Protein AF-A0A388KQQ8-F1 (afdb_monomer)

Foldseek 3Di:
DDDDDDDPVVVVVVVVVVVVVVVVVVVVVVVVVVVVVVVVVVVVVVVVVVVVVVVVVVVVVVVVVVVVVPDDPPVVVPPPPDDDDDDVVVVVVVVVVVVVVVVVVLLVVLVVVDDVVVVVVQVVVLVPDPDPVVSVVSVVVVSVVSSVVSVVVVVVVVVVVVVVVVVVVVVVVVVVVVVVVVVVVVVVVVVVVVVVVVVVVVVVVVVVVVVVVVVVVVCVVVVVVVVVVVVVVVVVVVVVVVVCVVVDDPDDDDDDDDDDDDDDDDDPDDDDPPDPPPPPVVVVVPPPPDD

Mean predicted aligned error: 22.21 Å

Structure (mmCIF, N/CA/C/O backbone):
data_AF-A0A388KQQ8-F1
#
_entry.id   AF-A0A388KQQ8-F1
#
loop_
_atom_site.group_PDB
_atom_site.id
_atom_site.type_symbol
_atom_site.label_atom_id
_atom_site.label_alt_id
_atom_site.label_comp_id
_atom_site.label_asym_id
_atom_site.label_entity_id
_atom_site.label_seq_id
_atom_site.pdbx_PDB_ins_code
_atom_site.Cartn_x
_atom_site.Cartn_y
_atom_site.Cartn_z
_atom_site.occupancy
_atom_site.B_iso_or_equiv
_atom_site.auth_seq_id
_atom_site.auth_comp_id
_atom_site.auth_asym_id
_atom_site.auth_atom_id
_atom_site.pdbx_PDB_model_num
ATOM 1 N N . MET A 1 1 ? 5.553 12.636 63.640 1.00 40.12 1 MET A N 1
ATOM 2 C CA . MET A 1 1 ? 6.244 12.720 62.339 1.00 40.12 1 MET A CA 1
ATOM 3 C C . MET A 1 1 ? 5.349 13.501 61.402 1.00 40.12 1 MET A C 1
ATOM 5 O O . MET A 1 1 ? 4.246 13.056 61.125 1.00 40.12 1 MET A O 1
ATOM 9 N N . THR A 1 2 ? 5.763 14.713 61.052 1.00 41.34 2 THR A N 1
ATOM 10 C CA . THR A 1 2 ? 4.954 15.694 60.324 1.00 41.34 2 THR A CA 1
ATOM 11 C C . THR A 1 2 ? 5.147 15.467 58.830 1.00 41.34 2 THR A C 1
ATOM 13 O O . THR A 1 2 ? 6.200 15.776 58.283 1.00 41.34 2 THR A O 1
ATOM 16 N N . THR A 1 3 ? 4.159 14.871 58.173 1.00 51.53 3 THR A N 1
ATOM 17 C CA . THR A 1 3 ? 4.114 14.756 56.713 1.00 51.53 3 THR A CA 1
ATOM 18 C C . THR A 1 3 ? 3.542 16.049 56.147 1.00 51.53 3 THR A C 1
ATOM 20 O O . THR A 1 3 ? 2.350 16.317 56.293 1.00 51.53 3 THR A O 1
ATOM 23 N N . HIS A 1 4 ? 4.403 16.873 55.548 1.00 58.06 4 HIS A N 1
ATOM 24 C CA . HIS A 1 4 ? 3.977 18.054 54.800 1.00 58.06 4 HIS A CA 1
ATOM 25 C C . HIS A 1 4 ? 3.206 17.630 53.537 1.00 58.06 4 HIS A C 1
ATOM 27 O O . HIS A 1 4 ? 3.686 16.755 52.813 1.00 58.06 4 HIS A O 1
ATOM 33 N N . PRO A 1 5 ? 2.027 18.215 53.260 1.00 56.19 5 PRO A N 1
ATOM 34 C CA . PRO A 1 5 ? 1.287 17.942 52.038 1.00 56.19 5 PRO A CA 1
ATOM 35 C C . PRO A 1 5 ? 1.976 18.632 50.853 1.00 56.19 5 PRO A C 1
ATOM 37 O O . PRO A 1 5 ? 2.225 19.836 50.882 1.00 56.19 5 PRO A O 1
ATOM 40 N N . TYR A 1 6 ? 2.292 17.843 49.830 1.00 54.53 6 TYR A N 1
ATOM 41 C CA . TYR A 1 6 ? 2.823 18.291 48.541 1.00 54.53 6 TYR A CA 1
ATOM 42 C C . TYR A 1 6 ? 1.837 19.271 47.879 1.00 54.53 6 TYR A C 1
ATOM 44 O O . TYR A 1 6 ? 0.633 19.002 47.845 1.00 54.53 6 TYR A O 1
ATOM 52 N N . THR A 1 7 ? 2.314 20.434 47.424 1.00 69.62 7 THR A N 1
ATOM 53 C CA . THR A 1 7 ? 1.457 21.545 46.969 1.00 69.62 7 THR A CA 1
ATOM 54 C C . THR A 1 7 ? 1.255 21.550 45.448 1.00 69.62 7 THR A C 1
ATOM 56 O O . THR A 1 7 ? 2.132 21.167 44.677 1.00 69.62 7 THR A O 1
ATOM 59 N N . LEU A 1 8 ? 0.097 22.050 44.998 1.00 65.69 8 LEU A N 1
ATOM 60 C CA . LEU A 1 8 ? -0.298 22.157 43.578 1.00 65.69 8 LEU A CA 1
ATOM 61 C C . LEU A 1 8 ? 0.729 22.890 42.686 1.00 65.69 8 LEU A C 1
ATOM 63 O O . LEU A 1 8 ? 0.819 22.614 41.490 1.00 65.69 8 LEU A O 1
ATOM 67 N N . GLU A 1 9 ? 1.524 23.807 43.246 1.00 67.44 9 GLU A N 1
ATOM 68 C CA . GLU A 1 9 ? 2.597 24.492 42.510 1.00 67.44 9 GLU A CA 1
ATOM 69 C C . GLU A 1 9 ? 3.782 23.579 42.170 1.00 67.44 9 GLU A C 1
ATOM 71 O O . GLU A 1 9 ? 4.402 23.746 41.116 1.00 67.44 9 GLU A O 1
ATOM 76 N N . GLU A 1 10 ? 4.116 22.620 43.034 1.00 72.75 10 GLU A N 1
ATOM 77 C CA . GLU A 1 10 ? 5.192 21.658 42.776 1.00 72.75 10 GLU A CA 1
ATOM 78 C C . GLU A 1 10 ? 4.775 20.667 41.681 1.00 72.75 10 GLU A C 1
ATOM 80 O O . GLU A 1 10 ? 5.567 20.346 40.791 1.00 72.75 10 GLU A O 1
ATOM 85 N N . GLU A 1 11 ? 3.495 20.292 41.667 1.00 70.50 11 GLU A N 1
ATOM 86 C CA . GLU A 1 11 ? 2.889 19.430 40.653 1.00 70.50 11 GLU A CA 1
ATOM 87 C C . GLU A 1 11 ? 2.821 20.119 39.273 1.00 70.50 11 GLU A C 1
ATOM 89 O O . GLU A 1 11 ? 3.178 19.525 38.250 1.00 70.50 11 GLU A O 1
ATOM 94 N N . ALA A 1 12 ? 2.471 21.412 39.233 1.00 72.19 12 ALA A N 1
ATOM 95 C CA . ALA A 1 12 ? 2.477 22.213 38.005 1.00 72.19 12 ALA A CA 1
ATOM 96 C C . ALA A 1 12 ? 3.894 22.407 37.428 1.00 72.19 12 ALA A C 1
ATOM 98 O O . ALA A 1 12 ? 4.090 22.317 36.211 1.00 72.19 12 ALA A O 1
ATOM 99 N N . LYS A 1 13 ? 4.904 22.612 38.285 1.00 76.62 13 LYS A N 1
ATOM 100 C CA . LYS A 1 13 ? 6.317 22.703 37.870 1.00 76.62 13 LYS A CA 1
ATOM 101 C C . LYS A 1 13 ? 6.836 21.363 37.344 1.00 76.62 13 LYS A C 1
ATOM 103 O O . LYS A 1 13 ? 7.500 21.332 36.308 1.00 76.62 13 LYS A O 1
ATOM 108 N N . ALA A 1 14 ? 6.483 20.250 37.987 1.00 74.62 14 ALA A N 1
ATOM 109 C CA . ALA A 1 14 ? 6.830 18.915 37.505 1.00 74.62 14 ALA A CA 1
ATOM 110 C C . ALA A 1 14 ? 6.181 18.608 36.141 1.00 74.62 14 ALA A C 1
ATOM 112 O O . ALA A 1 14 ? 6.846 18.084 35.243 1.00 74.62 14 ALA A O 1
ATOM 113 N N . ALA A 1 15 ? 4.915 18.993 35.944 1.00 74.88 15 ALA A N 1
ATOM 114 C CA . ALA A 1 15 ? 4.212 18.829 34.673 1.00 74.88 15 ALA A CA 1
ATOM 115 C C . ALA A 1 15 ? 4.827 19.676 33.541 1.00 74.88 15 ALA A C 1
ATOM 117 O O . ALA A 1 15 ? 4.961 19.186 32.415 1.00 74.88 15 ALA A O 1
ATOM 118 N N . ALA A 1 16 ? 5.253 20.909 33.834 1.00 78.12 16 ALA A N 1
ATOM 119 C CA . ALA A 1 16 ? 5.937 21.778 32.876 1.00 78.12 16 ALA A CA 1
ATOM 120 C C . ALA A 1 16 ? 7.284 21.183 32.420 1.00 78.12 16 ALA A C 1
ATOM 122 O O . ALA A 1 16 ? 7.515 21.050 31.217 1.00 78.12 16 ALA A O 1
ATOM 123 N N . ILE A 1 17 ? 8.113 20.711 33.360 1.00 77.81 17 ILE A N 1
ATOM 124 C CA . ILE A 1 17 ? 9.406 20.063 33.064 1.00 77.81 17 ILE A CA 1
ATOM 125 C C . ILE A 1 17 ? 9.203 18.773 32.254 1.00 77.81 17 ILE A C 1
ATOM 127 O O . ILE A 1 17 ? 9.959 18.468 31.326 1.00 77.81 17 ILE A O 1
ATOM 131 N N . LEU A 1 18 ? 8.157 18.000 32.562 1.00 76.94 18 LEU A N 1
ATOM 132 C CA . LEU A 1 18 ? 7.848 16.772 31.830 1.00 76.94 18 LEU A CA 1
ATOM 133 C C . LEU A 1 18 ? 7.408 17.059 30.385 1.00 76.94 18 LEU A C 1
ATOM 135 O O . LEU A 1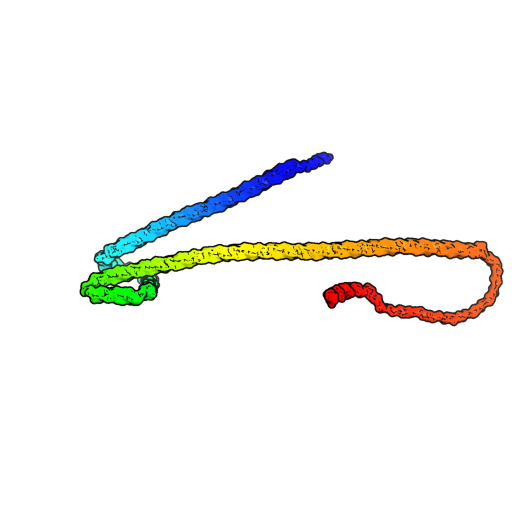 18 ? 7.747 16.298 29.473 1.00 76.94 18 LEU A O 1
ATOM 139 N N . LYS A 1 19 ? 6.668 18.153 30.169 1.00 77.31 19 LYS A N 1
ATOM 140 C CA . LYS A 1 19 ? 6.220 18.592 28.843 1.00 77.31 19 LYS A CA 1
ATOM 141 C C . LYS A 1 19 ? 7.389 19.117 28.005 1.00 77.31 19 LYS A C 1
ATOM 143 O O . LYS A 1 19 ? 7.558 18.661 26.875 1.00 77.31 19 LYS A O 1
ATOM 148 N N . GLU A 1 20 ? 8.254 19.942 28.590 1.00 75.94 20 GLU A N 1
ATOM 149 C CA . GLU A 1 20 ? 9.483 20.435 27.955 1.00 75.94 20 GLU A CA 1
ATOM 150 C C . GLU A 1 20 ? 10.416 19.277 27.555 1.00 75.94 20 GLU A C 1
ATOM 152 O O . GLU A 1 20 ? 10.870 19.187 26.412 1.00 75.94 20 GLU A O 1
ATOM 157 N N . ARG A 1 21 ? 10.606 18.289 28.442 1.00 75.94 21 ARG A N 1
ATOM 158 C CA . ARG A 1 21 ? 11.408 17.089 28.149 1.00 75.94 21 ARG A CA 1
ATOM 159 C C . ARG A 1 21 ? 10.805 16.226 27.035 1.00 75.94 21 ARG A C 1
ATOM 161 O O . ARG A 1 21 ? 11.544 15.585 26.285 1.00 75.94 21 ARG A O 1
ATOM 168 N N . ARG A 1 22 ? 9.474 16.172 26.915 1.00 74.69 22 ARG A N 1
ATOM 169 C CA . ARG A 1 22 ? 8.788 15.462 25.819 1.00 74.69 22 ARG A CA 1
ATOM 170 C C . ARG A 1 22 ? 8.948 16.190 24.486 1.00 74.69 22 ARG A C 1
ATOM 172 O O . ARG A 1 22 ? 9.170 15.528 23.474 1.00 74.69 22 ARG A O 1
ATOM 179 N N . GLU A 1 23 ? 8.874 17.516 24.473 1.00 75.44 23 GLU A N 1
ATOM 180 C CA . GLU A 1 23 ? 9.080 18.323 23.265 1.00 75.44 23 GLU A CA 1
ATOM 181 C C . GLU A 1 23 ? 10.539 18.285 22.788 1.00 75.44 23 GLU A C 1
ATOM 183 O O . GLU A 1 23 ? 10.786 18.073 21.599 1.00 75.44 23 GLU A O 1
ATOM 188 N N . ALA A 1 24 ? 11.504 18.355 23.710 1.00 80.56 24 ALA A N 1
ATOM 189 C CA . ALA A 1 24 ? 12.925 18.196 23.401 1.00 80.56 24 ALA A CA 1
ATOM 190 C C . ALA A 1 24 ? 13.237 16.820 22.783 1.00 80.56 24 ALA A C 1
ATOM 192 O O . ALA A 1 24 ? 13.940 16.731 21.777 1.00 80.56 24 ALA A O 1
ATOM 193 N N . LYS A 1 25 ? 12.649 15.736 23.316 1.00 79.56 25 LYS A N 1
ATOM 194 C CA . LYS A 1 25 ? 12.813 14.384 22.750 1.00 79.56 25 LYS A CA 1
ATOM 195 C C . LYS A 1 25 ? 12.236 14.247 21.340 1.00 79.56 25 LYS A C 1
ATOM 197 O O . LYS A 1 25 ? 12.829 13.556 20.518 1.00 79.56 25 LYS A O 1
ATOM 202 N N . LYS A 1 26 ? 11.105 14.897 21.043 1.00 79.25 26 LYS A N 1
ATOM 203 C CA . LYS A 1 26 ? 10.510 14.877 19.695 1.00 79.25 26 LYS A CA 1
ATOM 204 C C . LYS A 1 26 ? 11.378 15.620 18.678 1.00 79.25 26 LYS A C 1
ATOM 206 O O . LYS A 1 26 ? 11.579 15.108 17.581 1.00 79.25 26 LYS A O 1
ATOM 211 N N . LYS A 1 27 ? 11.928 16.781 19.049 1.00 81.69 27 LYS A N 1
ATOM 212 C CA . LYS A 1 27 ? 12.856 17.536 18.189 1.00 81.69 27 LYS A CA 1
ATOM 213 C C . LYS A 1 27 ? 14.141 16.754 17.915 1.00 81.69 27 LYS A C 1
ATOM 215 O O . LYS A 1 27 ? 14.512 16.616 16.758 1.00 81.69 27 LYS A O 1
ATOM 220 N N . ALA A 1 28 ? 14.737 16.152 18.945 1.00 81.12 28 ALA A N 1
ATOM 221 C CA . ALA A 1 28 ? 15.925 15.314 18.785 1.00 81.12 28 ALA A CA 1
ATOM 222 C C . ALA A 1 28 ? 15.672 14.091 17.881 1.00 81.12 28 ALA A C 1
ATOM 224 O O . ALA A 1 28 ? 16.539 13.712 17.101 1.00 81.12 28 ALA A O 1
ATOM 225 N N . LEU A 1 29 ? 14.478 13.487 17.945 1.00 78.25 29 LEU A N 1
ATOM 226 C CA . LEU A 1 29 ? 14.107 12.376 17.064 1.00 78.25 29 LEU A CA 1
ATOM 227 C C . LEU A 1 29 ? 13.993 12.822 15.596 1.00 78.25 29 LEU A C 1
ATOM 229 O O . LEU A 1 29 ? 14.510 12.143 14.714 1.00 78.25 29 LEU A O 1
ATOM 233 N N . LEU A 1 30 ? 13.347 13.964 15.342 1.00 76.50 30 LEU A N 1
ATOM 234 C CA . LEU A 1 30 ? 13.205 14.535 13.998 1.00 76.50 30 LEU A CA 1
ATOM 235 C C . LEU A 1 30 ? 14.559 14.937 13.406 1.00 76.50 30 LEU A C 1
ATOM 237 O O . LEU A 1 30 ? 14.840 14.639 12.249 1.00 76.50 30 LEU A O 1
ATOM 241 N N . GLU A 1 31 ? 15.427 15.551 14.206 1.00 78.06 31 GLU A N 1
ATOM 242 C CA . GLU A 1 31 ? 16.781 15.929 13.797 1.00 78.06 31 GLU A CA 1
ATOM 243 C C . GLU A 1 31 ? 17.661 14.694 13.528 1.00 78.06 31 GLU A C 1
ATOM 245 O O . GLU A 1 31 ? 18.379 14.634 12.527 1.00 78.06 31 GLU A O 1
ATOM 250 N N . ALA A 1 32 ? 17.533 13.642 14.344 1.00 80.31 32 ALA A N 1
ATOM 251 C CA . ALA A 1 32 ? 18.186 12.355 14.107 1.00 80.31 32 ALA A CA 1
ATOM 252 C C . ALA A 1 32 ? 17.666 11.639 12.844 1.00 80.31 32 ALA A C 1
ATOM 254 O O . ALA A 1 32 ? 18.415 10.917 12.187 1.00 80.31 32 ALA A O 1
ATOM 255 N N . GLN A 1 33 ? 16.392 11.813 12.482 1.00 73.12 33 GLN A N 1
ATOM 256 C CA . GLN A 1 33 ? 15.841 11.243 11.251 1.00 73.12 33 GLN A CA 1
ATOM 257 C C . GLN A 1 33 ? 16.276 12.048 10.015 1.00 73.12 33 GLN A C 1
ATOM 259 O O . GLN A 1 33 ? 16.669 11.463 9.008 1.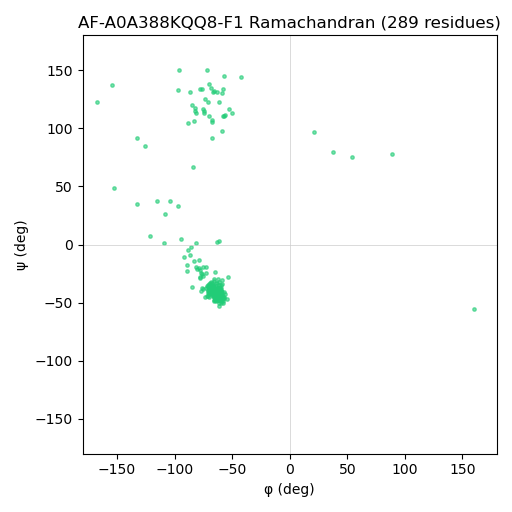00 73.12 33 GLN A O 1
ATOM 264 N N . ALA A 1 34 ? 16.300 13.380 10.117 1.00 80.81 34 ALA A N 1
ATOM 265 C CA . ALA A 1 34 ? 16.753 14.275 9.054 1.00 80.81 34 ALA A CA 1
ATOM 266 C C . ALA A 1 34 ? 18.247 14.102 8.736 1.00 80.81 34 ALA A C 1
ATOM 268 O O . ALA A 1 34 ? 18.642 14.110 7.572 1.00 80.81 34 ALA A O 1
ATOM 269 N N . THR A 1 35 ? 19.085 13.894 9.753 1.00 84.62 35 THR A N 1
ATOM 270 C CA . THR A 1 35 ? 20.516 13.602 9.559 1.00 84.62 35 THR A CA 1
ATOM 271 C C . THR A 1 35 ? 20.746 12.249 8.885 1.00 84.62 35 THR A C 1
ATOM 273 O O . THR A 1 35 ? 21.620 12.141 8.027 1.00 84.62 35 THR A O 1
ATOM 276 N N . LYS A 1 36 ? 19.936 11.228 9.198 1.00 84.12 36 LYS A N 1
ATOM 277 C CA . LYS A 1 36 ? 19.986 9.928 8.506 1.00 84.12 36 LYS A CA 1
ATOM 278 C C . LYS A 1 36 ? 19.581 10.036 7.037 1.00 84.12 36 LYS A C 1
ATOM 280 O O . LYS A 1 36 ? 20.274 9.478 6.195 1.00 84.12 36 LYS A O 1
ATOM 285 N N . LEU A 1 37 ? 18.515 10.778 6.729 1.00 76.00 37 LEU A N 1
ATOM 286 C CA . LEU A 1 37 ? 18.077 10.999 5.346 1.00 76.00 37 LEU A CA 1
ATOM 287 C C . LEU A 1 37 ? 19.137 11.744 4.526 1.00 76.00 37 LEU A C 1
ATOM 289 O O . LEU A 1 37 ? 19.486 11.287 3.444 1.00 76.00 37 LEU A O 1
ATOM 293 N N . LYS A 1 38 ? 19.734 12.806 5.081 1.00 85.94 38 LYS A N 1
ATOM 294 C CA . LYS A 1 38 ? 20.841 13.528 4.430 1.00 85.94 38 LYS A CA 1
ATOM 295 C C . LYS A 1 38 ? 22.056 12.637 4.166 1.00 85.94 38 LYS A C 1
ATOM 297 O O . LYS A 1 38 ? 22.687 12.764 3.125 1.00 85.94 38 LYS A O 1
ATOM 302 N N . LYS A 1 39 ? 22.372 11.718 5.085 1.00 89.00 39 LYS A N 1
ATOM 303 C CA . LYS A 1 39 ? 23.483 10.772 4.912 1.00 89.00 39 LYS A CA 1
ATOM 304 C C . LYS A 1 39 ? 23.227 9.772 3.777 1.00 89.00 39 LYS A C 1
ATOM 306 O O . LYS A 1 39 ? 24.156 9.453 3.047 1.00 89.00 39 LYS A O 1
ATOM 311 N N . ILE A 1 40 ? 21.988 9.303 3.628 1.00 80.38 40 ILE A N 1
ATOM 312 C CA . ILE A 1 40 ? 21.588 8.391 2.542 1.00 80.38 40 ILE A CA 1
ATOM 313 C C . ILE A 1 40 ? 21.587 9.127 1.196 1.00 80.38 40 ILE A C 1
ATOM 315 O O . ILE A 1 40 ? 22.078 8.602 0.204 1.00 80.38 40 ILE A O 1
ATOM 319 N N . GLU A 1 41 ? 21.084 10.360 1.158 1.00 77.50 41 GLU A N 1
ATOM 320 C CA . GLU A 1 41 ? 21.075 11.185 -0.055 1.00 77.50 41 GLU A CA 1
ATOM 321 C C . GLU A 1 41 ? 22.497 11.511 -0.545 1.00 77.50 41 GLU A C 1
ATOM 323 O O . GLU A 1 41 ? 22.789 11.388 -1.734 1.00 77.50 41 GLU A O 1
ATOM 328 N N . GLU A 1 42 ? 23.406 11.850 0.374 1.00 86.88 42 GLU A N 1
ATOM 329 C CA . GLU A 1 42 ? 24.818 12.089 0.062 1.00 86.88 42 GLU A CA 1
ATOM 330 C C . GLU A 1 42 ? 25.533 10.816 -0.420 1.00 86.88 42 GLU A C 1
ATOM 332 O O . GLU A 1 42 ? 26.351 10.876 -1.340 1.00 86.88 42 GLU A O 1
ATOM 337 N N . GLU A 1 43 ? 25.225 9.654 0.161 1.00 81.50 43 GLU A N 1
ATOM 338 C CA . GLU A 1 43 ? 25.767 8.380 -0.315 1.00 81.50 43 GLU A CA 1
ATOM 339 C C . GLU A 1 43 ? 25.269 8.047 -1.726 1.00 81.50 43 GLU A C 1
ATOM 341 O O . GLU A 1 43 ? 26.084 7.754 -2.600 1.00 81.50 43 GLU A O 1
ATOM 346 N N . MET A 1 44 ? 23.965 8.184 -1.989 1.00 72.62 44 MET A N 1
ATOM 347 C CA . MET A 1 44 ? 23.403 7.946 -3.321 1.00 72.62 44 MET A CA 1
ATOM 348 C C . MET A 1 44 ? 23.980 8.896 -4.376 1.00 72.62 44 MET A C 1
ATOM 350 O O . MET A 1 44 ? 24.174 8.499 -5.524 1.00 72.62 44 MET A O 1
ATOM 354 N N . ALA A 1 45 ? 24.273 10.148 -4.013 1.00 85.00 45 ALA A N 1
ATOM 355 C CA . ALA A 1 45 ? 24.932 11.088 -4.915 1.00 85.00 45 ALA A CA 1
ATOM 356 C C . ALA A 1 45 ? 26.355 10.627 -5.273 1.00 85.00 45 ALA A C 1
ATOM 358 O O . ALA A 1 45 ? 26.728 10.642 -6.448 1.00 85.00 45 ALA A O 1
ATOM 359 N N . ARG A 1 46 ? 27.126 10.152 -4.285 1.00 81.81 46 ARG A N 1
ATOM 360 C CA . ARG A 1 46 ? 28.477 9.611 -4.510 1.00 81.81 46 ARG A CA 1
ATOM 361 C C . ARG A 1 46 ? 28.459 8.312 -5.312 1.00 81.81 46 ARG A C 1
ATOM 363 O O . ARG A 1 46 ? 29.325 8.117 -6.159 1.00 81.81 46 ARG A O 1
ATOM 370 N N . GLU A 1 47 ? 27.494 7.428 -5.075 1.00 72.38 47 GLU A N 1
ATOM 371 C CA . GLU A 1 47 ? 27.348 6.181 -5.832 1.00 72.38 47 GLU A CA 1
ATOM 372 C C . GLU A 1 47 ? 26.976 6.455 -7.294 1.00 72.38 47 GLU A C 1
ATOM 374 O O . GLU A 1 47 ? 27.609 5.911 -8.197 1.00 72.38 47 GLU A O 1
ATOM 379 N N . LYS A 1 48 ? 26.034 7.374 -7.547 1.00 67.56 48 LYS A N 1
ATOM 380 C CA . LYS A 1 48 ? 25.694 7.809 -8.910 1.00 67.56 48 LYS A CA 1
ATOM 381 C C . LYS A 1 48 ? 26.879 8.443 -9.634 1.00 67.56 48 LYS A C 1
ATOM 383 O O . LYS A 1 48 ? 27.051 8.210 -10.826 1.00 67.56 48 LYS A O 1
ATOM 388 N N . GLU A 1 49 ? 27.706 9.223 -8.938 1.00 80.00 49 GLU A N 1
ATOM 389 C CA . GLU A 1 49 ? 28.927 9.788 -9.522 1.00 80.00 49 GLU A CA 1
ATOM 390 C C . GLU A 1 49 ? 29.958 8.699 -9.857 1.00 80.00 49 GLU A C 1
ATOM 392 O O . GLU A 1 49 ? 30.582 8.748 -10.916 1.00 80.00 49 GLU A O 1
ATOM 397 N N . ARG A 1 50 ? 30.114 7.687 -8.992 1.00 78.94 50 ARG A N 1
ATOM 398 C CA . ARG A 1 50 ? 30.989 6.535 -9.255 1.00 78.94 50 ARG A CA 1
ATOM 399 C C . ARG A 1 50 ? 30.501 5.697 -10.431 1.00 78.94 50 ARG A C 1
ATOM 401 O O . ARG A 1 50 ? 31.314 5.381 -11.289 1.00 78.94 50 ARG A O 1
ATOM 408 N N . LEU A 1 51 ? 29.205 5.398 -10.499 1.00 66.06 51 LEU A N 1
AT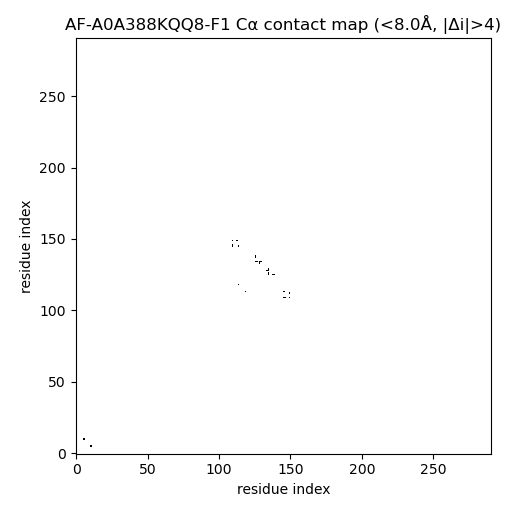OM 409 C CA . LEU A 1 51 ? 28.599 4.674 -11.618 1.00 66.06 51 LEU A CA 1
ATOM 410 C C . LEU A 1 51 ? 28.772 5.432 -12.930 1.00 66.06 51 LEU A C 1
ATOM 412 O O . LEU A 1 51 ? 29.138 4.833 -13.930 1.00 66.06 51 LEU A O 1
ATOM 416 N N . LYS A 1 52 ? 28.594 6.757 -12.917 1.00 69.88 52 LYS A N 1
ATOM 417 C CA . LYS A 1 52 ? 28.802 7.582 -14.109 1.00 69.88 52 LYS A CA 1
ATOM 418 C C . LYS A 1 52 ? 30.266 7.589 -14.562 1.00 69.88 52 LYS A C 1
ATOM 420 O O . LYS A 1 52 ? 30.523 7.528 -15.756 1.00 69.88 52 LYS A O 1
ATOM 425 N N . LYS A 1 53 ? 31.221 7.625 -13.624 1.00 76.44 53 LYS A N 1
ATOM 426 C CA . LYS A 1 53 ? 32.659 7.508 -13.927 1.00 76.44 53 LYS A CA 1
ATOM 427 C C . LYS A 1 53 ? 33.039 6.118 -14.435 1.00 76.44 53 LYS A C 1
ATOM 429 O O . LYS A 1 53 ? 33.899 6.015 -15.296 1.00 76.44 53 LYS A O 1
ATOM 434 N N . GLU A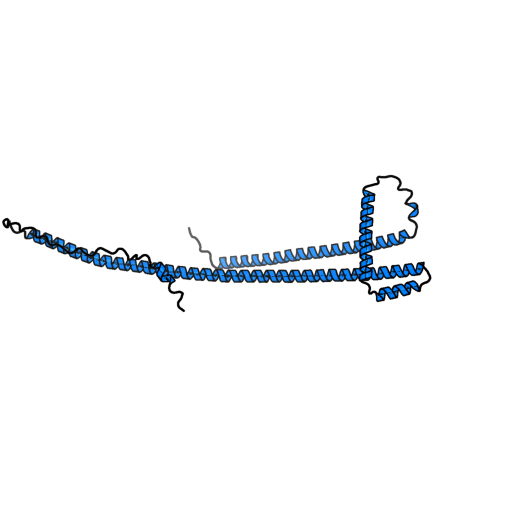 1 54 ? 32.419 5.065 -13.910 1.00 71.44 54 GLU A N 1
ATOM 435 C CA . GLU A 1 54 ? 32.629 3.693 -14.378 1.00 71.44 54 GLU A CA 1
ATOM 436 C C . GLU A 1 54 ? 32.008 3.465 -15.763 1.00 71.44 54 GLU A C 1
ATOM 438 O O . GLU A 1 54 ? 32.622 2.816 -16.598 1.00 71.44 54 GLU A O 1
ATOM 443 N N . GLU A 1 55 ? 30.832 4.031 -16.038 1.00 65.38 55 GLU A N 1
ATOM 444 C CA . GLU A 1 55 ? 30.190 3.996 -17.358 1.00 65.38 55 GLU A CA 1
ATOM 445 C C . GLU A 1 55 ? 30.999 4.798 -18.391 1.00 65.38 55 GLU A C 1
ATOM 447 O O . GLU A 1 55 ? 31.225 4.313 -19.491 1.00 65.38 55 GLU A O 1
ATOM 452 N N . GLU A 1 56 ? 31.522 5.974 -18.024 1.00 64.88 56 GLU A N 1
ATOM 453 C CA . GLU A 1 56 ? 32.417 6.765 -18.883 1.00 64.88 56 GLU A CA 1
ATOM 454 C C . GLU A 1 56 ? 33.770 6.069 -19.114 1.00 64.88 56 GLU A C 1
ATOM 456 O O . GLU A 1 56 ? 34.311 6.136 -20.214 1.00 64.88 56 GLU A O 1
ATOM 461 N N . ALA A 1 57 ? 34.303 5.361 -18.111 1.00 68.38 57 ALA A N 1
ATOM 462 C CA . ALA A 1 57 ? 35.514 4.555 -18.259 1.00 68.38 57 ALA A CA 1
ATOM 463 C C . ALA A 1 57 ? 35.283 3.325 -19.146 1.00 68.38 57 ALA A C 1
ATOM 465 O O . ALA A 1 57 ? 36.116 3.053 -19.996 1.00 68.38 57 ALA A O 1
ATOM 466 N N . LYS A 1 58 ? 34.144 2.634 -19.010 1.00 63.62 58 LYS A N 1
ATOM 467 C CA . LYS A 1 58 ? 33.777 1.509 -19.885 1.00 63.62 58 LYS A CA 1
ATOM 468 C C . LYS A 1 58 ? 33.508 1.955 -21.315 1.00 63.62 58 LYS A C 1
ATOM 470 O O . LYS A 1 58 ? 33.853 1.233 -22.233 1.00 63.62 58 LYS A O 1
ATOM 475 N N . LEU A 1 59 ? 32.919 3.132 -21.519 1.00 53.75 59 LEU A N 1
ATOM 476 C CA . LEU A 1 59 ? 32.747 3.688 -22.862 1.00 53.75 59 LEU A CA 1
ATOM 477 C C . LEU A 1 59 ? 34.095 4.053 -23.493 1.00 53.75 59 LEU A C 1
ATOM 479 O O . LEU A 1 59 ? 34.292 3.757 -24.661 1.00 53.75 59 LEU A O 1
ATOM 483 N N . LYS A 1 60 ? 35.034 4.616 -22.720 1.00 54.19 60 LYS A N 1
ATOM 484 C CA . LYS A 1 60 ? 36.406 4.860 -23.193 1.00 54.19 60 LYS A CA 1
ATOM 485 C C . LYS A 1 60 ? 37.203 3.588 -23.444 1.00 54.19 60 LYS A C 1
ATOM 487 O O . LYS A 1 60 ? 37.979 3.561 -24.380 1.00 54.19 60 LYS A O 1
ATOM 492 N N . GLU A 1 61 ? 37.025 2.563 -22.618 1.00 47.53 61 GLU A N 1
ATOM 493 C CA . GLU A 1 61 ? 37.669 1.261 -22.806 1.00 47.53 61 GLU A CA 1
ATOM 494 C C . GLU A 1 61 ? 37.123 0.569 -24.057 1.00 47.53 61 GLU A C 1
ATOM 496 O O . GLU A 1 61 ? 37.912 0.047 -24.822 1.00 47.53 61 GLU A O 1
ATOM 501 N N . VAL A 1 62 ? 35.815 0.656 -24.325 1.00 49.25 62 VAL A N 1
ATOM 502 C CA . VAL A 1 62 ? 35.203 0.152 -25.567 1.00 49.25 62 VAL A CA 1
ATOM 503 C C . VAL A 1 62 ? 35.649 0.95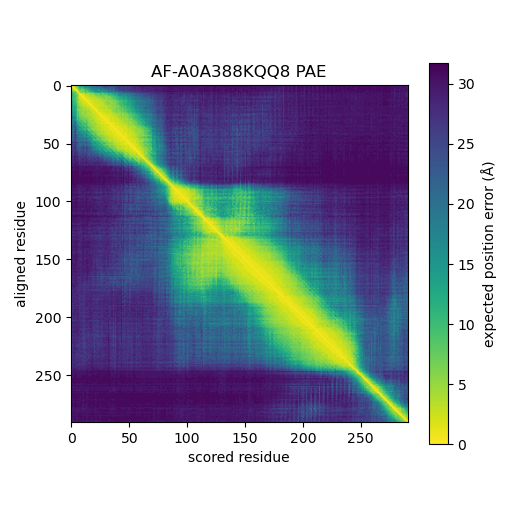6 -26.797 1.00 49.25 62 VAL A C 1
ATOM 505 O O . VAL A 1 62 ? 35.841 0.366 -27.850 1.00 49.25 62 VAL A O 1
ATOM 508 N N . GLU A 1 63 ? 35.858 2.270 -26.671 1.00 42.38 63 GLU A N 1
ATOM 509 C CA . GLU A 1 63 ? 36.373 3.133 -27.751 1.00 42.38 63 GLU A CA 1
ATOM 510 C C . GLU A 1 63 ? 37.879 2.897 -28.019 1.00 42.38 63 GLU A C 1
ATOM 512 O O . GLU A 1 63 ? 38.290 2.866 -29.175 1.00 42.38 63 GLU A O 1
ATOM 517 N N . GLU A 1 64 ? 38.700 2.653 -26.985 1.00 44.28 64 GLU A N 1
ATOM 518 C CA . GLU A 1 64 ? 40.104 2.218 -27.140 1.00 44.28 64 GLU A CA 1
ATOM 519 C C . GLU A 1 64 ? 40.215 0.764 -27.650 1.00 44.28 64 GLU A C 1
ATOM 521 O O . GLU A 1 64 ? 41.116 0.480 -28.437 1.00 44.28 64 GLU A O 1
ATOM 526 N N . GLU A 1 65 ? 39.308 -0.149 -27.266 1.00 39.75 65 GLU A N 1
ATOM 527 C CA . GLU A 1 65 ? 39.248 -1.516 -27.823 1.00 39.75 65 GLU A CA 1
ATOM 528 C C . GLU A 1 65 ? 38.794 -1.510 -29.295 1.00 39.75 65 GLU A C 1
ATOM 530 O O . GLU A 1 65 ? 39.322 -2.290 -30.085 1.00 39.75 65 GLU A O 1
ATOM 535 N N . GLU A 1 66 ? 37.886 -0.608 -29.700 1.00 44.12 66 GLU A N 1
ATOM 536 C CA . GLU A 1 66 ? 37.512 -0.419 -31.113 1.00 44.12 66 GLU A CA 1
ATOM 537 C C . GLU A 1 66 ? 38.650 0.192 -31.957 1.00 44.12 66 GLU A C 1
ATOM 539 O O . GLU A 1 66 ? 38.784 -0.176 -33.125 1.00 44.12 66 GLU A O 1
ATOM 544 N N . GLU A 1 67 ? 39.512 1.059 -31.402 1.00 41.44 67 GLU A N 1
ATOM 545 C CA . GLU A 1 67 ? 40.702 1.570 -32.116 1.00 41.44 67 GLU A CA 1
ATOM 546 C C . GLU A 1 67 ? 41.879 0.564 -32.167 1.00 41.44 67 GLU A C 1
ATOM 548 O O . GLU A 1 67 ? 42.651 0.583 -33.131 1.00 41.44 67 GLU A O 1
ATOM 553 N N . GLU A 1 68 ? 42.041 -0.341 -31.187 1.00 37.97 68 GLU A N 1
ATOM 554 C CA . GLU A 1 68 ? 43.087 -1.387 -31.227 1.00 37.97 68 GLU A CA 1
ATOM 555 C C . GLU A 1 68 ? 42.741 -2.577 -32.149 1.00 37.97 68 GLU A C 1
ATOM 557 O O . GLU A 1 68 ? 43.656 -3.249 -32.642 1.00 37.97 68 GLU A O 1
ATOM 562 N N . ASP A 1 69 ? 41.461 -2.816 -32.459 1.00 39.72 69 ASP A N 1
ATOM 563 C CA . ASP A 1 69 ? 41.030 -3.948 -33.298 1.00 39.72 69 ASP A CA 1
ATOM 564 C C . ASP A 1 69 ? 41.162 -3.721 -34.822 1.00 39.72 69 ASP A C 1
ATOM 566 O O . ASP A 1 69 ? 40.912 -4.640 -35.609 1.00 39.72 69 ASP A O 1
ATOM 570 N N . GLU A 1 70 ? 41.665 -2.563 -35.277 1.00 42.16 70 GLU A N 1
ATOM 571 C CA . GLU A 1 70 ? 41.958 -2.329 -36.704 1.00 42.16 70 GLU A CA 1
ATOM 572 C C . GLU A 1 70 ? 43.357 -2.797 -37.179 1.00 42.16 70 GLU A C 1
ATOM 574 O O . GLU A 1 70 ? 43.574 -2.869 -38.392 1.00 42.16 70 GLU A O 1
ATOM 579 N N . GLN A 1 71 ? 44.310 -3.206 -36.315 1.00 33.72 71 GLN A N 1
ATOM 580 C CA . GLN A 1 71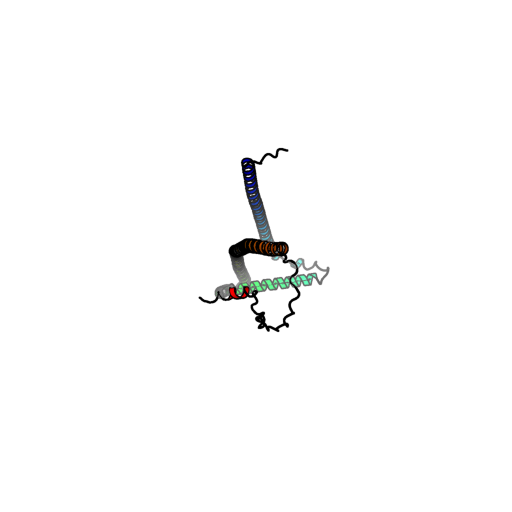 ? 45.601 -3.795 -36.760 1.00 33.72 71 GLN A CA 1
ATOM 581 C C . GLN A 1 71 ? 46.286 -4.752 -35.746 1.00 33.72 71 GLN A C 1
ATOM 583 O O . GLN A 1 71 ? 46.612 -4.369 -34.631 1.00 33.72 71 GLN A O 1
ATOM 588 N N . PRO A 1 72 ? 46.835 -5.899 -36.203 1.00 46.44 72 PRO A N 1
ATOM 589 C CA . PRO A 1 72 ? 46.196 -7.200 -36.343 1.00 46.44 72 PRO A CA 1
ATOM 590 C C . PRO A 1 72 ? 46.472 -8.155 -35.153 1.00 46.44 72 PRO A C 1
ATOM 592 O O . PRO A 1 72 ? 47.623 -8.446 -34.800 1.00 46.44 72 PRO A O 1
ATOM 595 N N . LEU A 1 73 ? 45.402 -8.788 -34.656 1.00 44.03 73 LEU A N 1
ATOM 596 C CA . LEU A 1 73 ? 45.364 -9.907 -33.692 1.00 44.03 73 LEU A CA 1
ATOM 597 C C . LEU A 1 73 ? 46.063 -11.210 -34.152 1.00 44.03 73 LEU A C 1
ATOM 599 O O . LEU A 1 73 ? 46.074 -12.215 -33.436 1.00 44.03 73 LEU A O 1
ATOM 603 N N . GLU A 1 74 ? 46.690 -11.224 -35.328 1.00 49.00 74 GLU A N 1
ATOM 604 C CA . GLU A 1 74 ? 47.293 -12.424 -35.916 1.00 49.00 74 GLU A CA 1
ATOM 605 C C . GLU A 1 74 ? 48.586 -12.861 -35.197 1.00 49.00 74 GLU A C 1
ATOM 607 O O . GLU A 1 74 ? 48.907 -14.048 -35.147 1.00 49.00 74 GLU A O 1
ATOM 612 N N . ARG A 1 75 ? 49.294 -11.937 -34.526 1.00 44.66 75 ARG A N 1
ATOM 613 C CA . ARG A 1 75 ? 50.564 -12.237 -33.828 1.00 44.66 75 ARG A CA 1
ATOM 614 C C . ARG A 1 75 ? 50.416 -12.828 -32.425 1.00 44.66 75 ARG A C 1
ATOM 616 O O . ARG A 1 75 ? 51.387 -13.358 -31.888 1.00 44.66 75 ARG A O 1
ATOM 623 N N . ARG A 1 76 ? 49.230 -12.766 -31.807 1.00 44.00 76 ARG A N 1
ATOM 624 C CA . ARG A 1 76 ? 49.032 -13.247 -30.424 1.00 44.00 76 ARG A CA 1
ATOM 625 C C . ARG A 1 76 ? 48.651 -14.727 -30.341 1.00 44.00 76 ARG A C 1
ATOM 627 O O . ARG A 1 76 ? 48.806 -15.347 -29.289 1.00 44.00 76 ARG A O 1
ATOM 6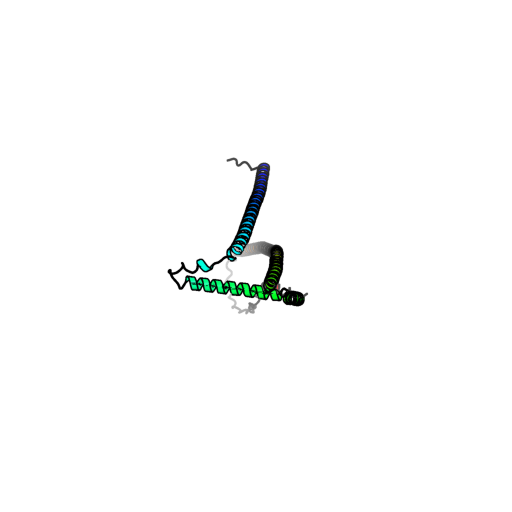34 N N . ARG A 1 77 ? 48.193 -15.318 -31.448 1.00 51.59 77 ARG A N 1
ATOM 635 C CA . ARG A 1 77 ? 47.711 -16.708 -31.483 1.00 51.59 77 ARG A CA 1
ATOM 636 C C . ARG A 1 77 ? 48.832 -17.749 -31.371 1.00 51.59 77 ARG A C 1
ATOM 638 O O . ARG A 1 77 ? 48.567 -18.879 -30.978 1.00 51.59 77 ARG A O 1
ATOM 645 N N . GLU A 1 78 ? 50.078 -17.367 -31.647 1.00 45.06 78 GLU A N 1
ATOM 646 C CA . GLU A 1 78 ? 51.198 -18.311 -31.770 1.00 45.06 78 GLU A CA 1
ATOM 647 C C . GLU A 1 78 ? 51.972 -18.560 -30.456 1.00 45.06 78 GLU A C 1
ATOM 649 O O . GLU A 1 78 ? 52.743 -19.511 -30.367 1.00 45.06 78 GLU A O 1
ATOM 654 N N . GLN A 1 79 ? 51.729 -17.778 -29.392 1.00 45.12 79 GLN A N 1
ATOM 655 C CA . GLN A 1 79 ? 52.446 -17.919 -28.106 1.00 45.12 79 GLN A CA 1
ATOM 656 C C . GLN A 1 79 ? 51.627 -18.481 -26.938 1.00 45.12 79 GLN A C 1
ATOM 658 O O . GLN A 1 79 ? 52.170 -18.648 -25.848 1.00 45.12 79 GLN A O 1
ATOM 663 N N . ARG A 1 80 ? 50.350 -18.834 -27.132 1.00 44.94 80 ARG A N 1
ATOM 664 C CA . ARG A 1 80 ? 49.542 -19.491 -26.084 1.00 44.94 80 ARG A CA 1
ATOM 665 C C . ARG A 1 80 ? 49.364 -20.985 -26.329 1.00 44.94 80 ARG A C 1
ATOM 667 O O . ARG A 1 80 ? 48.320 -21.567 -26.055 1.00 44.94 80 ARG A O 1
ATOM 674 N N . GLY A 1 81 ? 50.416 -21.619 -26.832 1.00 53.06 81 GLY A N 1
ATOM 675 C CA . GLY A 1 81 ? 50.593 -23.047 -26.650 1.00 53.06 81 GLY A CA 1
ATOM 676 C C . GLY A 1 81 ? 50.943 -23.320 -25.187 1.00 53.06 81 GLY A C 1
ATOM 677 O O . GLY A 1 81 ? 51.960 -22.837 -24.708 1.00 53.06 81 GLY A O 1
ATOM 678 N N . GLN A 1 82 ? 50.130 -24.160 -24.540 1.00 47.22 82 GLN A N 1
ATOM 679 C CA . GLN A 1 82 ? 50.407 -24.882 -23.287 1.00 47.22 82 GLN A CA 1
ATOM 680 C C . GLN A 1 82 ? 50.059 -24.171 -21.960 1.00 47.22 82 GLN A C 1
ATOM 682 O O . GLN A 1 82 ? 50.964 -23.781 -21.235 1.00 47.22 82 GLN A O 1
ATOM 687 N N . TYR A 1 83 ? 48.773 -24.138 -21.556 1.00 38.94 83 TYR A N 1
ATOM 688 C CA . TYR A 1 83 ? 48.380 -24.604 -20.203 1.00 38.94 83 TYR A CA 1
ATOM 689 C C . TYR A 1 83 ? 46.851 -24.785 -20.006 1.00 38.94 83 TYR A C 1
ATOM 691 O O . TYR A 1 83 ? 46.079 -23.847 -20.152 1.00 38.94 83 TYR A O 1
ATOM 699 N N . SER A 1 84 ? 46.458 -26.012 -19.629 1.00 49.22 84 SER A N 1
ATOM 700 C CA . SER A 1 84 ? 45.174 -26.485 -19.056 1.00 49.22 84 SER A CA 1
ATOM 701 C C . SER A 1 84 ? 43.841 -26.183 -19.776 1.00 49.22 84 SER A C 1
ATOM 703 O O . SER A 1 84 ? 43.022 -25.408 -19.284 1.00 49.22 84 SER A O 1
ATOM 705 N N . GLY A 1 85 ? 43.572 -26.901 -20.872 1.00 57.72 85 GLY A N 1
ATOM 706 C CA . GLY A 1 85 ? 42.256 -26.964 -21.520 1.00 57.72 85 GLY A CA 1
ATOM 707 C C . GLY A 1 85 ? 41.262 -27.889 -20.800 1.00 57.72 85 GLY A C 1
ATOM 708 O O . GLY A 1 85 ? 41.608 -29.002 -20.405 1.00 57.72 85 GLY A O 1
ATOM 709 N N . SER A 1 86 ? 40.038 -27.388 -20.607 1.00 59.06 86 SER A N 1
ATOM 710 C CA . SER A 1 86 ? 38.753 -28.119 -20.554 1.00 59.06 86 SER A CA 1
ATOM 711 C C . SER A 1 86 ? 37.709 -27.264 -19.834 1.00 59.06 86 SER A C 1
ATOM 713 O O . SER A 1 86 ? 36.678 -26.947 -20.408 1.00 59.06 86 SER A O 1
ATOM 715 N N . LYS A 1 87 ? 37.973 -26.822 -18.598 1.00 60.38 87 LYS A N 1
ATOM 716 C CA . LYS A 1 87 ? 36.934 -26.178 -17.771 1.00 60.38 87 LYS A CA 1
ATOM 717 C C . LYS A 1 87 ? 36.769 -24.678 -18.027 1.00 60.38 87 LYS A C 1
ATOM 719 O O . LYS A 1 87 ? 35.651 -24.175 -17.969 1.00 60.38 87 LYS A O 1
ATOM 724 N N . ASN A 1 88 ? 37.877 -23.983 -18.294 1.00 69.81 88 ASN A N 1
ATOM 725 C CA . ASN A 1 88 ? 37.857 -22.559 -18.626 1.00 69.81 88 ASN A CA 1
ATOM 726 C C . ASN A 1 88 ? 37.320 -22.352 -20.050 1.00 69.81 88 ASN A C 1
ATOM 728 O O . ASN A 1 88 ? 36.385 -21.587 -20.224 1.00 69.81 88 ASN A O 1
ATOM 732 N N . ASP A 1 89 ? 37.786 -23.149 -21.016 1.00 77.31 89 ASP A N 1
ATOM 733 C CA . ASP A 1 89 ? 37.301 -23.114 -22.405 1.00 77.31 89 ASP A CA 1
ATOM 734 C C . ASP A 1 89 ? 35.794 -23.425 -22.516 1.00 77.31 89 ASP A C 1
ATOM 736 O O . ASP A 1 89 ? 35.081 -22.813 -23.306 1.00 77.31 89 ASP A O 1
ATOM 740 N N . GLU A 1 90 ? 35.262 -24.352 -21.705 1.00 79.81 90 GLU A N 1
ATOM 741 C CA . GLU A 1 90 ? 33.817 -24.625 -21.643 1.00 79.81 90 GLU A CA 1
ATOM 742 C C . GLU A 1 90 ? 33.016 -23.466 -21.038 1.00 79.81 90 GLU A C 1
ATOM 744 O O . GLU A 1 90 ? 31.888 -23.206 -21.463 1.00 79.81 90 GLU A O 1
ATOM 749 N N . MET A 1 91 ? 33.568 -22.780 -20.034 1.00 80.44 91 MET A N 1
ATOM 750 C CA . MET A 1 91 ? 32.941 -21.610 -19.423 1.00 80.44 91 MET A CA 1
ATOM 751 C C . MET A 1 91 ? 32.982 -20.413 -20.375 1.00 80.44 91 MET A C 1
ATOM 753 O O . MET A 1 91 ? 31.954 -19.779 -20.569 1.00 80.44 91 MET A O 1
ATOM 757 N N . GLU A 1 92 ? 34.114 -20.167 -21.032 1.00 81.00 92 GLU A N 1
ATOM 758 C CA . GLU A 1 92 ? 34.271 -19.155 -22.082 1.00 81.00 92 GLU A CA 1
ATOM 759 C C . GLU A 1 92 ? 33.329 -19.427 -23.257 1.00 81.00 92 GLU A C 1
ATOM 761 O O . GLU A 1 92 ? 32.675 -18.507 -23.745 1.00 81.00 92 GLU A O 1
ATOM 766 N N . LYS A 1 93 ? 33.156 -20.693 -23.658 1.00 87.44 93 LYS A N 1
ATOM 767 C CA . LYS A 1 93 ? 32.187 -21.081 -24.690 1.00 87.44 93 LYS A CA 1
ATOM 768 C C . LYS A 1 93 ? 30.744 -20.820 -24.259 1.00 87.44 93 LYS A C 1
ATOM 770 O O . LYS A 1 93 ? 29.968 -20.305 -25.055 1.00 87.44 93 LYS A O 1
ATOM 775 N N . LYS A 1 94 ? 30.385 -21.130 -23.009 1.00 87.19 94 LYS A N 1
ATOM 776 C CA . LYS A 1 94 ? 29.049 -20.834 -22.462 1.00 87.19 94 LYS A CA 1
ATOM 777 C C . LYS A 1 94 ? 28.806 -19.337 -22.316 1.00 87.19 94 LYS A C 1
ATOM 779 O O . LYS A 1 94 ? 27.704 -18.891 -22.597 1.00 87.19 94 LYS A O 1
ATOM 784 N N . ILE A 1 95 ? 29.811 -18.566 -21.906 1.00 83.38 95 ILE A N 1
ATOM 785 C CA . ILE A 1 95 ? 29.729 -17.103 -21.855 1.00 83.38 95 ILE A CA 1
ATOM 786 C C . ILE A 1 95 ? 29.544 -16.561 -23.272 1.00 83.38 95 ILE A C 1
ATOM 788 O O . ILE A 1 95 ? 28.629 -15.781 -23.489 1.00 83.38 95 ILE A O 1
ATOM 792 N N . SER A 1 96 ? 30.319 -17.041 -24.245 1.00 84.00 96 SER A N 1
ATOM 793 C CA . SER A 1 96 ? 30.188 -16.645 -25.654 1.00 84.00 96 SER A CA 1
ATOM 794 C C . SER A 1 96 ? 28.806 -16.982 -26.218 1.00 84.00 96 SER A C 1
ATOM 796 O O . SER A 1 96 ? 28.206 -16.169 -26.908 1.00 84.00 96 SER A O 1
ATOM 798 N N . GLU A 1 97 ? 28.263 -18.154 -25.889 1.00 88.69 97 GLU A N 1
ATOM 799 C CA . GLU A 1 97 ? 26.912 -18.572 -26.277 1.00 88.69 97 GLU A CA 1
ATOM 800 C C . GLU A 1 97 ? 25.825 -17.718 -25.602 1.00 88.69 97 GLU A C 1
ATOM 802 O O . GLU A 1 97 ? 24.870 -17.305 -26.254 1.00 88.69 97 GLU A O 1
ATOM 807 N N . TRP A 1 98 ? 25.968 -17.406 -24.311 1.00 83.31 98 TRP A N 1
ATOM 808 C CA . TRP A 1 98 ? 25.050 -16.518 -23.591 1.00 83.31 98 TRP A CA 1
ATOM 809 C C . TRP A 1 98 ? 25.087 -15.088 -24.134 1.00 83.31 98 TRP A C 1
ATOM 811 O O . TRP A 1 98 ? 24.029 -14.495 -24.332 1.00 83.31 98 TRP A O 1
ATOM 821 N N . VAL A 1 99 ? 26.279 -14.556 -24.409 1.00 81.88 99 VAL A N 1
ATOM 822 C CA . VAL A 1 99 ? 26.477 -13.239 -25.027 1.00 81.88 99 VAL A CA 1
ATOM 823 C C . VAL A 1 99 ? 25.861 -13.221 -26.424 1.00 81.88 99 VAL A C 1
ATOM 825 O O . VAL A 1 99 ? 25.060 -12.341 -26.710 1.00 81.88 99 VAL A O 1
ATOM 828 N N . ALA A 1 100 ? 26.118 -14.237 -27.253 1.00 78.88 100 ALA A N 1
ATOM 829 C CA . ALA A 1 100 ? 25.533 -14.340 -28.589 1.00 78.88 100 ALA A CA 1
ATOM 830 C C . ALA A 1 100 ? 23.996 -14.425 -28.559 1.00 78.88 100 ALA A C 1
ATOM 832 O O . ALA A 1 100 ? 23.333 -13.769 -29.357 1.00 78.88 100 ALA A O 1
ATOM 833 N N . ASN A 1 101 ? 23.415 -15.179 -27.621 1.00 75.75 101 ASN A N 1
ATOM 834 C CA . ASN A 1 101 ? 21.960 -15.276 -27.467 1.00 75.75 101 ASN A CA 1
ATOM 835 C C . ASN A 1 101 ? 21.329 -13.956 -26.991 1.00 75.75 101 ASN A C 1
ATOM 837 O O . ASN A 1 101 ? 20.238 -13.602 -27.438 1.00 75.75 101 ASN A O 1
ATOM 841 N N . LEU A 1 102 ? 22.007 -13.218 -26.104 1.00 69.25 102 LEU A N 1
ATOM 842 C CA . LEU A 1 102 ? 21.580 -11.883 -25.678 1.00 69.25 102 LEU A CA 1
ATOM 843 C C . LEU A 1 102 ? 21.640 -10.889 -26.842 1.00 69.25 102 LEU A C 1
ATOM 845 O O . LEU A 1 102 ? 20.650 -10.208 -27.102 1.00 69.25 102 LEU A O 1
ATOM 849 N N . SER A 1 103 ? 22.748 -10.866 -27.585 1.00 72.88 103 SER A N 1
ATOM 850 C CA . SER A 1 103 ? 22.910 -10.016 -28.768 1.00 72.88 103 SER A CA 1
ATOM 851 C C . SER A 1 103 ? 21.888 -10.342 -29.862 1.00 72.88 103 SER A C 1
ATOM 853 O O . SER A 1 103 ? 21.313 -9.429 -30.447 1.00 72.88 103 SER A O 1
ATOM 855 N N . LEU A 1 104 ? 21.585 -11.622 -30.100 1.00 64.06 104 LEU A N 1
ATOM 856 C CA . LEU A 1 104 ? 20.566 -12.043 -31.066 1.00 64.06 104 LEU A CA 1
ATOM 857 C C . LEU A 1 104 ? 19.161 -11.572 -30.658 1.00 64.06 104 LEU A C 1
ATOM 859 O O . LEU A 1 104 ? 18.418 -11.048 -31.486 1.00 64.06 104 LEU A O 1
ATOM 863 N N . GLY A 1 105 ? 18.809 -11.702 -29.375 1.00 64.06 105 GLY A N 1
ATOM 864 C CA . GLY A 1 105 ? 17.538 -11.201 -28.848 1.00 64.06 105 GLY A CA 1
ATOM 865 C C . GLY A 1 105 ? 17.433 -9.672 -28.885 1.00 64.06 105 GLY A C 1
ATOM 866 O O . GLY A 1 105 ? 16.340 -9.124 -29.033 1.00 64.06 105 GLY A O 1
ATOM 867 N N . GLU A 1 106 ? 18.558 -8.962 -28.783 1.00 64.25 106 GLU A N 1
ATOM 868 C CA . GLU A 1 106 ? 18.616 -7.513 -28.976 1.00 64.25 106 GLU A CA 1
ATOM 869 C C . GLU A 1 106 ? 18.419 -7.111 -30.440 1.00 64.25 106 GLU A C 1
ATOM 871 O O . GLU A 1 106 ? 17.663 -6.176 -30.695 1.00 64.25 106 GLU A O 1
ATOM 876 N N . GLU A 1 107 ? 19.017 -7.821 -31.398 1.00 59.34 107 GLU A N 1
ATOM 877 C CA . GLU A 1 107 ? 18.822 -7.576 -32.834 1.00 59.34 107 GLU A CA 1
ATOM 878 C C . GLU A 1 107 ? 17.394 -7.897 -33.300 1.00 59.34 107 GLU A C 1
ATOM 880 O O . GLU A 1 107 ? 16.789 -7.104 -34.025 1.00 59.34 107 GLU A O 1
ATOM 885 N N . GLU A 1 108 ? 16.805 -8.991 -32.810 1.00 61.06 108 GLU A N 1
ATOM 886 C CA . GLU A 1 108 ? 15.396 -9.329 -33.041 1.00 61.06 108 GLU A CA 1
ATOM 887 C C . GLU A 1 108 ? 14.457 -8.273 -32.427 1.00 61.06 108 GLU A C 1
ATOM 889 O O . GLU A 1 108 ? 13.490 -7.832 -33.055 1.00 61.06 108 GLU A O 1
ATOM 894 N N . ALA A 1 109 ? 14.766 -7.788 -31.218 1.00 61.44 109 ALA A N 1
ATOM 895 C CA . ALA A 1 109 ? 14.005 -6.719 -30.578 1.00 61.44 109 ALA A CA 1
ATOM 896 C C . ALA A 1 109 ? 14.137 -5.375 -31.312 1.00 61.44 109 ALA A C 1
ATOM 898 O O . ALA A 1 109 ? 13.165 -4.623 -31.355 1.00 61.44 109 ALA A O 1
ATOM 899 N N . VAL A 1 110 ? 15.303 -5.069 -31.892 1.00 64.81 110 VAL A N 1
ATOM 900 C CA . VAL A 1 110 ? 15.503 -3.890 -32.749 1.00 64.81 110 VAL A CA 1
ATOM 901 C C . VAL A 1 110 ? 14.618 -3.997 -33.993 1.00 64.81 110 VAL A C 1
ATOM 903 O O . VAL A 1 110 ? 13.860 -3.066 -34.259 1.00 64.81 110 VAL A O 1
ATOM 906 N N . ALA A 1 111 ? 14.596 -5.150 -34.669 1.00 64.12 111 ALA A N 1
ATOM 907 C CA . ALA A 1 111 ? 13.742 -5.384 -35.838 1.00 64.12 111 ALA A CA 1
ATOM 908 C C . ALA A 1 111 ? 12.232 -5.284 -35.535 1.00 64.12 111 ALA A C 1
ATOM 910 O O . ALA A 1 111 ? 11.464 -4.845 -36.385 1.00 64.12 111 ALA A O 1
ATOM 911 N N . MET A 1 112 ? 11.785 -5.647 -34.326 1.00 71.25 112 MET A N 1
ATOM 912 C CA . MET A 1 112 ? 10.381 -5.465 -33.919 1.00 71.25 112 MET A CA 1
ATOM 913 C C . MET A 1 112 ? 10.022 -4.023 -33.532 1.00 71.25 112 MET A C 1
ATOM 915 O O . MET A 1 112 ? 8.843 -3.664 -33.554 1.00 71.25 112 MET A O 1
ATOM 919 N N . TYR A 1 113 ? 10.999 -3.217 -33.109 1.00 63.81 113 TYR A N 1
ATOM 920 C CA . TYR A 1 113 ? 10.766 -1.860 -32.607 1.00 63.81 113 TYR A CA 1
ATOM 921 C C . TYR A 1 113 ? 10.809 -0.794 -33.710 1.00 63.81 113 TYR A C 1
ATOM 923 O O . TYR A 1 113 ? 10.243 0.288 -33.537 1.00 63.81 113 TYR A O 1
ATOM 931 N N . ILE A 1 114 ? 11.474 -1.089 -34.830 1.00 72.06 114 ILE A N 1
ATOM 932 C CA . ILE A 1 114 ? 11.556 -0.209 -35.997 1.00 72.06 114 ILE A CA 1
ATOM 933 C C . ILE A 1 114 ? 10.346 -0.462 -36.912 1.00 72.06 114 ILE A C 1
ATOM 935 O O . ILE A 1 114 ? 10.053 -1.616 -37.235 1.00 72.06 114 ILE A O 1
ATOM 939 N N . PRO A 1 115 ? 9.633 0.587 -37.352 1.00 78.62 115 PRO A N 1
ATOM 940 C CA . PRO A 1 115 ? 8.576 0.458 -38.348 1.00 78.62 115 PRO A CA 1
ATOM 941 C C . PRO A 1 115 ? 9.095 -0.168 -39.654 1.00 78.62 115 PRO A C 1
ATOM 943 O O . PRO A 1 115 ? 10.145 0.214 -40.169 1.00 78.62 115 PRO A O 1
ATOM 946 N N . LYS A 1 116 ? 8.360 -1.144 -40.201 1.00 74.94 116 LYS A N 1
ATOM 947 C CA . LYS A 1 116 ? 8.773 -1.895 -41.405 1.00 74.94 116 LYS A CA 1
ATOM 948 C C . LYS A 1 116 ? 8.988 -0.998 -42.626 1.00 74.94 116 LYS A C 1
ATOM 950 O O . LYS A 1 116 ? 9.823 -1.296 -43.465 1.00 74.94 116 LYS A O 1
ATOM 955 N N . ASP A 1 117 ? 8.256 0.103 -42.705 1.00 77.12 117 ASP A N 1
ATOM 956 C CA . ASP A 1 117 ? 8.401 1.151 -43.708 1.00 77.12 117 ASP A CA 1
ATOM 957 C C . ASP A 1 117 ? 9.745 1.886 -43.601 1.00 77.12 117 ASP A C 1
ATOM 959 O O . ASP A 1 117 ? 10.414 2.030 -44.620 1.00 77.12 117 ASP A O 1
ATOM 963 N N . GLU A 1 118 ? 10.193 2.262 -42.394 1.00 78.00 118 GLU A N 1
ATOM 964 C CA . GLU A 1 118 ? 11.535 2.843 -42.176 1.00 78.00 118 GLU A CA 1
ATOM 965 C C . GLU A 1 118 ? 12.650 1.836 -42.522 1.00 78.00 118 GLU A C 1
ATOM 967 O O . GLU A 1 118 ? 13.702 2.201 -43.060 1.00 78.00 118 GLU A O 1
ATOM 972 N N . GLN A 1 119 ? 12.411 0.553 -42.247 1.00 75.12 119 GLN A N 1
ATOM 973 C CA . GLN A 1 119 ? 13.343 -0.533 -42.548 1.00 75.12 119 GLN A CA 1
ATOM 974 C C . GLN A 1 119 ? 13.451 -0.806 -44.060 1.00 75.12 119 GLN A C 1
ATOM 976 O O . GLN A 1 119 ? 14.544 -0.961 -44.595 1.00 75.12 119 GLN A O 1
ATOM 981 N N . GLU A 1 120 ? 12.331 -0.805 -44.784 1.00 79.19 120 GLU A N 1
ATOM 982 C CA . GLU A 1 120 ? 12.320 -0.975 -46.241 1.00 79.19 120 GLU A CA 1
ATOM 983 C C . GLU A 1 120 ? 12.911 0.232 -46.982 1.00 79.19 120 GLU A C 1
ATOM 985 O O . GLU A 1 120 ? 13.512 0.065 -48.046 1.00 79.19 120 GLU A O 1
ATOM 990 N N . THR A 1 121 ? 12.750 1.453 -46.459 1.00 80.12 121 THR A N 1
ATOM 991 C CA . THR A 1 121 ? 13.367 2.647 -47.061 1.00 80.12 121 THR A CA 1
ATOM 992 C C . THR A 1 121 ? 14.880 2.653 -46.902 1.00 80.12 121 THR A C 1
ATOM 994 O O . THR A 1 121 ? 15.583 2.954 -47.860 1.00 80.12 121 THR A O 1
ATOM 997 N N . THR A 1 122 ? 15.381 2.259 -45.731 1.00 80.38 122 THR A N 1
ATOM 998 C CA . THR A 1 122 ? 16.826 2.193 -45.456 1.00 80.38 122 THR A CA 1
ATOM 999 C C . THR A 1 122 ? 17.499 1.062 -46.231 1.00 80.38 122 THR A C 1
ATOM 1001 O O . THR A 1 122 ? 18.569 1.263 -46.793 1.00 80.38 122 THR A O 1
ATOM 1004 N N . MET A 1 123 ? 16.827 -0.083 -46.390 1.00 77.69 123 MET A N 1
ATOM 1005 C CA . MET A 1 123 ? 17.324 -1.182 -47.224 1.00 77.69 123 MET A CA 1
ATOM 1006 C C . MET A 1 123 ? 17.466 -0.779 -48.704 1.00 77.69 123 MET A C 1
ATOM 1008 O O . MET A 1 123 ? 18.461 -1.109 -49.342 1.00 77.69 123 MET A O 1
ATOM 1012 N N . LYS A 1 124 ? 16.526 0.015 -49.243 1.00 83.38 124 LYS A N 1
ATOM 1013 C CA . LYS A 1 124 ? 16.622 0.563 -50.612 1.00 83.38 124 LYS A CA 1
ATOM 1014 C C . LYS A 1 124 ? 17.745 1.590 -50.775 1.00 83.38 124 LYS A C 1
ATOM 1016 O O . LYS A 1 124 ? 18.308 1.687 -51.863 1.00 83.38 124 LYS A O 1
ATOM 1021 N N . GLU A 1 125 ? 18.047 2.366 -49.733 1.00 80.12 125 GLU A N 1
ATOM 1022 C CA . GLU A 1 125 ? 19.184 3.297 -49.721 1.00 80.12 125 GLU A CA 1
ATOM 1023 C C . GLU A 1 125 ? 20.522 2.541 -49.724 1.00 80.12 125 GLU A C 1
ATOM 1025 O O . GLU A 1 125 ? 21.432 2.928 -50.454 1.00 80.12 125 GLU A O 1
ATOM 1030 N N . TRP A 1 126 ? 20.621 1.417 -49.006 1.00 79.06 126 TRP A N 1
ATOM 1031 C CA . TRP A 1 126 ? 21.801 0.542 -49.037 1.00 79.06 126 TRP A CA 1
ATOM 1032 C C . TRP A 1 126 ? 21.977 -0.167 -50.385 1.00 79.06 126 TRP A C 1
ATOM 1034 O O . TRP A 1 126 ? 23.095 -0.248 -50.899 1.00 79.06 126 TRP A O 1
ATOM 1044 N N . ASP A 1 127 ? 20.883 -0.635 -50.993 1.00 77.19 127 ASP A N 1
ATOM 1045 C CA . ASP A 1 127 ? 20.898 -1.285 -52.311 1.00 77.19 127 ASP A CA 1
ATOM 1046 C C . ASP A 1 127 ? 21.318 -0.329 -53.446 1.00 77.19 127 ASP A C 1
ATOM 1048 O O . ASP A 1 127 ? 21.803 -0.779 -54.486 1.00 77.19 127 ASP A O 1
ATOM 1052 N N . ALA A 1 128 ? 21.147 0.986 -53.259 1.00 85.56 128 ALA A N 1
ATOM 1053 C CA . ALA A 1 128 ? 21.539 2.011 -54.227 1.00 85.56 128 ALA A CA 1
ATOM 1054 C C . ALA A 1 128 ? 23.040 2.366 -54.185 1.00 85.56 128 ALA A C 1
ATOM 1056 O O . ALA A 1 128 ? 23.563 2.892 -55.169 1.00 85.56 128 ALA A O 1
ATOM 1057 N N . GLU A 1 129 ? 23.739 2.088 -53.081 1.00 86.88 129 GLU A N 1
ATOM 1058 C CA . GLU A 1 129 ? 25.179 2.334 -52.943 1.00 86.88 129 GLU A CA 1
ATOM 1059 C C . GLU A 1 129 ? 25.962 1.176 -53.581 1.00 86.88 129 GLU A C 1
ATOM 1061 O O . GLU A 1 129 ? 25.836 0.043 -53.132 1.00 86.88 129 GLU A O 1
ATOM 1066 N N . GLU A 1 130 ? 26.768 1.411 -54.623 1.00 77.31 130 GLU A N 1
ATOM 1067 C CA . GLU A 1 130 ? 27.534 0.353 -55.320 1.00 77.31 130 GLU A CA 1
ATOM 1068 C C . GLU A 1 130 ? 28.770 -0.127 -54.535 1.00 77.31 130 GLU A C 1
ATOM 1070 O O . GLU A 1 130 ? 29.202 -1.273 -54.689 1.00 77.31 130 GLU A O 1
ATOM 1075 N N . ASP A 1 131 ? 29.337 0.735 -53.690 1.00 89.19 131 ASP A N 1
ATOM 1076 C CA . ASP A 1 131 ? 30.564 0.470 -52.942 1.00 89.19 131 ASP A CA 1
ATOM 1077 C C . ASP A 1 131 ? 30.277 -0.371 -51.688 1.00 89.19 131 ASP A C 1
ATOM 1079 O O . ASP A 1 131 ? 29.630 0.077 -50.739 1.00 89.19 131 ASP A O 1
ATOM 1083 N N . SER A 1 132 ? 30.784 -1.606 -51.674 1.00 82.88 132 SER A N 1
ATOM 1084 C CA . SER A 1 132 ? 30.535 -2.570 -50.596 1.00 82.88 132 SER A CA 1
ATOM 1085 C C . SER A 1 132 ? 30.993 -2.077 -49.223 1.00 82.88 132 SER A C 1
ATOM 1087 O O . SER A 1 132 ? 30.361 -2.424 -48.229 1.00 82.88 132 SER A O 1
ATOM 1089 N N . LEU A 1 133 ? 32.080 -1.301 -49.150 1.00 87.56 133 LEU A N 1
ATOM 1090 C CA . LEU A 1 133 ? 32.602 -0.811 -47.870 1.00 87.56 133 LEU A CA 1
ATOM 1091 C C . LEU A 1 133 ? 31.740 0.328 -47.319 1.00 87.56 133 LEU A C 1
ATOM 1093 O O . LEU A 1 133 ? 31.470 0.379 -46.122 1.00 87.56 133 LEU A O 1
ATOM 1097 N N . LYS A 1 134 ? 31.250 1.211 -48.194 1.00 84.75 134 LYS A N 1
ATOM 1098 C CA . LYS A 1 134 ? 30.354 2.307 -47.798 1.00 84.75 134 LYS A CA 1
ATOM 1099 C C . LYS A 1 134 ? 28.964 1.809 -47.433 1.00 84.75 134 LYS A C 1
ATOM 1101 O O . LYS A 1 134 ? 28.370 2.330 -46.494 1.00 84.75 134 LYS A O 1
ATOM 1106 N N . ARG A 1 135 ? 28.472 0.780 -48.131 1.00 84.75 135 ARG A N 1
ATOM 1107 C CA . ARG A 1 135 ? 27.210 0.115 -47.793 1.00 84.75 135 ARG A CA 1
ATOM 1108 C C . ARG A 1 135 ? 27.258 -0.470 -46.380 1.00 84.75 135 ARG A C 1
ATOM 1110 O O . ARG A 1 135 ? 26.347 -0.218 -45.602 1.00 84.75 135 ARG A O 1
ATOM 1117 N N . GLN A 1 136 ? 28.348 -1.163 -46.041 1.00 78.31 136 GLN A N 1
ATOM 1118 C CA . GLN A 1 136 ? 28.549 -1.734 -44.708 1.00 78.31 136 GLN A CA 1
ATOM 1119 C C . GLN A 1 136 ? 28.587 -0.649 -43.621 1.00 78.31 136 GLN A C 1
ATOM 1121 O O . GLN A 1 136 ? 27.861 -0.741 -42.639 1.00 78.31 136 GLN A O 1
ATOM 1126 N N . ALA A 1 137 ? 29.360 0.423 -43.832 1.00 86.00 137 ALA A N 1
ATOM 1127 C CA . ALA A 1 137 ? 29.437 1.529 -42.876 1.00 86.00 137 ALA A CA 1
ATOM 1128 C C . ALA A 1 137 ? 28.070 2.203 -42.636 1.00 86.00 137 ALA A C 1
ATOM 1130 O O . ALA A 1 137 ? 27.726 2.516 -41.498 1.00 86.00 137 ALA A O 1
ATOM 1131 N N . MET A 1 138 ? 27.268 2.388 -43.691 1.00 82.38 138 MET A N 1
ATOM 1132 C CA . MET A 1 138 ? 25.926 2.972 -43.590 1.00 82.38 138 MET A CA 1
ATOM 1133 C C . MET A 1 138 ? 24.930 2.040 -42.878 1.00 82.38 138 MET A C 1
ATOM 1135 O O . MET A 1 138 ? 24.072 2.510 -42.125 1.00 82.38 138 MET A O 1
ATOM 1139 N N . GLU A 1 139 ? 25.032 0.729 -43.110 1.00 82.00 139 GLU A N 1
ATOM 1140 C CA . GLU A 1 139 ? 24.234 -0.285 -42.416 1.00 82.00 139 GLU A CA 1
ATOM 1141 C C . GLU A 1 139 ? 24.554 -0.308 -40.917 1.00 82.00 139 GLU A C 1
ATOM 1143 O O . GLU A 1 139 ? 23.641 -0.225 -40.089 1.00 82.00 139 GLU A O 1
ATOM 1148 N N . ASP A 1 140 ? 25.838 -0.338 -40.564 1.00 81.25 140 ASP A N 1
ATOM 1149 C CA . ASP A 1 140 ? 26.289 -0.378 -39.174 1.00 81.25 140 ASP A CA 1
ATOM 1150 C C . ASP A 1 140 ? 25.937 0.918 -38.423 1.00 81.25 140 ASP A C 1
ATOM 1152 O O . ASP A 1 140 ? 25.398 0.856 -37.314 1.00 81.25 140 ASP A O 1
ATOM 1156 N N . GLU A 1 141 ? 26.101 2.093 -39.045 1.00 85.56 141 GLU A N 1
ATOM 1157 C CA . GLU A 1 141 ? 25.688 3.384 -38.472 1.00 85.56 141 GLU A CA 1
ATOM 1158 C C . GLU A 1 141 ? 24.181 3.411 -38.159 1.00 85.56 141 GLU A C 1
ATOM 1160 O O . GLU A 1 141 ? 23.758 3.787 -37.059 1.00 85.56 141 GLU A O 1
ATOM 1165 N N . LYS A 1 142 ? 23.345 2.940 -39.093 1.00 83.19 142 LYS A N 1
ATOM 1166 C CA . LYS A 1 142 ? 21.888 2.862 -38.900 1.00 83.19 142 LYS A CA 1
ATOM 1167 C C . LYS A 1 142 ? 21.492 1.843 -37.840 1.00 83.19 142 LYS A C 1
ATOM 1169 O O . LYS A 1 142 ? 20.608 2.112 -37.019 1.00 83.19 142 LYS A O 1
ATOM 1174 N N . LYS A 1 143 ? 22.160 0.691 -37.813 1.00 79.94 143 LYS A N 1
ATOM 1175 C CA . LYS A 1 143 ? 21.948 -0.356 -36.809 1.00 79.94 143 LYS A CA 1
ATOM 1176 C C . LYS A 1 143 ? 22.270 0.160 -35.406 1.00 79.94 143 LYS A C 1
ATOM 1178 O O . LYS A 1 143 ? 21.503 -0.085 -34.470 1.00 79.94 143 LYS A O 1
ATOM 1183 N N . ILE A 1 144 ? 23.347 0.930 -35.265 1.00 82.00 144 ILE A N 1
ATOM 1184 C CA . ILE A 1 144 ? 23.729 1.600 -34.021 1.00 82.00 144 ILE A CA 1
ATOM 1185 C C . ILE A 1 144 ? 22.685 2.663 -33.629 1.00 82.00 144 ILE A C 1
ATOM 1187 O O . ILE A 1 144 ? 22.201 2.651 -32.492 1.00 82.00 144 ILE A O 1
ATOM 1191 N N . GLU A 1 145 ? 22.2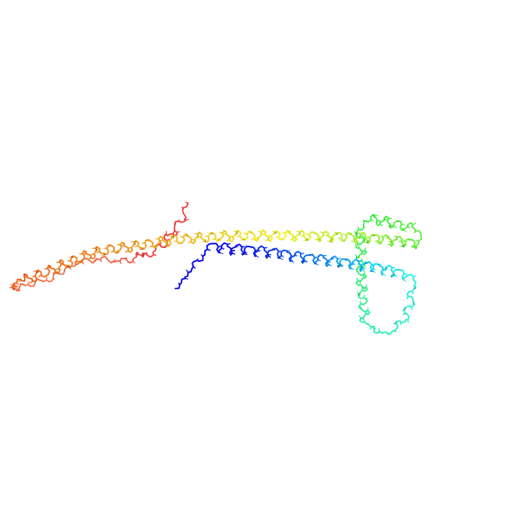50 3.525 -34.558 1.00 85.94 145 GLU A N 1
ATOM 1192 C CA . GLU A 1 145 ? 21.218 4.551 -34.314 1.00 85.94 145 GLU A CA 1
ATOM 1193 C C . GLU A 1 145 ? 19.923 3.936 -33.748 1.00 85.94 145 GLU A C 1
ATOM 1195 O O . GLU A 1 145 ? 19.353 4.403 -32.750 1.00 85.94 145 GLU A O 1
ATOM 1200 N N . TRP A 1 146 ? 19.465 2.844 -34.357 1.00 85.00 146 TRP A N 1
ATOM 1201 C CA . TRP A 1 146 ? 18.261 2.141 -33.933 1.00 85.00 146 TRP A CA 1
ATOM 1202 C C . TRP A 1 146 ? 18.424 1.414 -32.596 1.00 85.00 146 TRP A C 1
ATOM 1204 O O . TRP A 1 146 ? 17.512 1.473 -31.762 1.00 85.00 146 TRP A O 1
ATOM 1214 N N . ARG A 1 147 ? 19.584 0.794 -32.335 1.00 80.31 147 ARG A N 1
ATOM 1215 C CA . ARG A 1 147 ? 19.913 0.212 -31.020 1.00 80.31 147 ARG A CA 1
ATOM 1216 C C . ARG A 1 147 ? 19.841 1.270 -29.916 1.00 80.31 147 ARG A C 1
ATOM 1218 O O . ARG A 1 147 ? 19.187 1.042 -28.896 1.00 80.31 147 ARG A O 1
ATOM 1225 N N . PHE A 1 148 ? 20.402 2.460 -30.137 1.00 83.00 148 PHE A N 1
ATOM 1226 C CA . PHE A 1 148 ? 20.318 3.567 -29.179 1.00 83.00 148 PHE A CA 1
ATOM 1227 C C . PHE A 1 148 ? 18.885 4.060 -28.955 1.00 83.00 148 PHE A C 1
ATOM 1229 O O . PHE A 1 148 ? 18.480 4.304 -27.811 1.00 83.00 148 PHE A O 1
ATOM 1236 N N . ARG A 1 149 ? 18.093 4.187 -30.026 1.00 84.62 149 ARG A N 1
ATOM 1237 C CA . ARG A 1 149 ? 16.673 4.564 -29.941 1.00 84.62 149 ARG A CA 1
ATOM 1238 C C . ARG A 1 149 ? 15.891 3.566 -29.082 1.00 84.62 149 ARG A C 1
ATOM 1240 O O . ARG A 1 149 ? 15.137 3.969 -28.195 1.00 84.62 149 ARG A O 1
ATOM 1247 N N . MET A 1 150 ? 16.122 2.275 -29.302 1.00 83.44 150 MET A N 1
ATOM 1248 C CA . MET A 1 150 ? 15.497 1.186 -28.556 1.00 83.44 150 MET A CA 1
ATOM 1249 C C . MET A 1 150 ? 15.921 1.184 -27.078 1.00 83.44 150 MET A C 1
ATOM 1251 O O . MET A 1 150 ? 15.056 1.120 -26.202 1.00 83.44 150 MET A O 1
ATOM 1255 N N . MET A 1 151 ? 17.215 1.338 -26.772 1.00 83.75 151 MET A N 1
ATOM 1256 C CA . MET A 1 151 ? 17.699 1.408 -25.385 1.00 83.75 151 MET A CA 1
ATOM 1257 C C . MET A 1 151 ? 17.090 2.580 -24.614 1.00 83.75 151 MET A C 1
ATOM 1259 O O . MET A 1 151 ? 16.646 2.414 -23.475 1.00 83.75 151 MET A O 1
ATOM 1263 N N . ARG A 1 152 ? 17.002 3.759 -25.241 1.00 87.44 152 ARG A N 1
ATOM 1264 C CA . ARG A 1 152 ? 16.381 4.947 -24.636 1.00 87.44 152 ARG A CA 1
ATOM 1265 C C . ARG A 1 152 ? 14.917 4.703 -24.282 1.00 87.44 152 ARG A C 1
ATOM 1267 O O . ARG A 1 152 ? 14.454 5.117 -23.223 1.00 87.44 152 ARG A O 1
ATOM 1274 N N . GLU A 1 153 ? 14.190 4.023 -25.155 1.00 87.88 153 GLU A N 1
ATOM 1275 C CA . GLU A 1 153 ? 12.776 3.741 -24.945 1.00 87.88 153 GLU A CA 1
ATOM 1276 C C . GLU A 1 153 ? 12.539 2.613 -23.933 1.00 87.88 153 GLU A C 1
ATOM 1278 O O . GLU A 1 153 ? 11.649 2.734 -23.090 1.00 87.88 153 GLU A O 1
ATOM 1283 N N . LYS A 1 154 ? 13.373 1.563 -23.919 1.00 84.88 154 LYS A N 1
ATOM 1284 C CA . LYS A 1 154 ? 13.378 0.571 -22.829 1.00 84.88 154 LYS A CA 1
ATOM 1285 C C . LYS A 1 154 ? 13.634 1.248 -21.483 1.00 84.88 154 LYS A C 1
ATOM 1287 O O . LYS A 1 154 ? 12.887 1.005 -20.538 1.00 84.88 154 LYS A O 1
ATOM 1292 N N . LYS A 1 155 ? 14.618 2.150 -21.420 1.00 89.75 155 LYS A N 1
ATOM 1293 C CA . LYS A 1 155 ? 14.900 2.958 -20.229 1.00 89.75 155 LYS A CA 1
ATOM 1294 C C . LYS A 1 155 ? 13.683 3.782 -19.814 1.00 89.75 155 LYS A C 1
ATOM 1296 O O . LYS A 1 155 ? 13.255 3.673 -18.674 1.00 89.75 155 LYS A O 1
ATOM 1301 N N . ARG A 1 156 ? 13.045 4.498 -20.749 1.00 94.25 156 ARG A N 1
ATOM 1302 C CA . ARG A 1 156 ? 11.817 5.265 -20.472 1.00 94.25 156 ARG A CA 1
ATOM 1303 C C . ARG A 1 156 ? 10.706 4.396 -19.881 1.00 94.25 156 ARG A C 1
ATOM 1305 O O . ARG A 1 156 ? 10.033 4.822 -18.949 1.00 94.25 156 ARG A O 1
ATOM 1312 N N . ARG A 1 157 ? 10.498 3.187 -20.409 1.00 92.19 157 ARG A N 1
ATOM 1313 C CA . ARG A 1 157 ? 9.470 2.255 -19.911 1.00 92.19 157 ARG A CA 1
ATOM 1314 C C . ARG A 1 157 ? 9.787 1.740 -18.512 1.00 92.19 157 ARG A C 1
ATOM 1316 O O . ARG A 1 157 ? 8.882 1.657 -17.689 1.00 92.19 157 ARG A O 1
ATOM 1323 N N . VAL A 1 158 ? 11.050 1.416 -18.244 1.00 94.75 158 VAL A N 1
ATOM 1324 C CA . VAL A 1 158 ? 11.502 1.004 -16.908 1.00 94.75 158 VAL A CA 1
ATOM 1325 C C . VAL A 1 158 ? 11.353 2.154 -15.914 1.00 94.75 158 VAL A C 1
ATOM 1327 O O . VAL A 1 158 ? 10.804 1.945 -14.836 1.00 94.75 158 VAL A O 1
ATOM 1330 N N . ASP A 1 159 ? 11.754 3.368 -16.291 1.00 95.38 159 ASP A N 1
ATOM 1331 C CA . ASP A 1 159 ? 11.600 4.563 -15.459 1.00 95.38 159 ASP A CA 1
ATOM 1332 C C . ASP A 1 159 ? 10.114 4.840 -15.168 1.00 95.38 159 ASP A C 1
ATOM 1334 O O . ASP A 1 159 ? 9.737 5.037 -14.015 1.00 95.38 159 ASP A O 1
ATOM 1338 N N . ALA A 1 160 ? 9.240 4.758 -16.177 1.00 97.56 160 ALA A N 1
ATOM 1339 C CA . ALA A 1 160 ? 7.795 4.909 -15.999 1.00 97.56 160 ALA A CA 1
ATOM 1340 C C . ALA A 1 160 ? 7.190 3.820 -15.094 1.00 97.56 160 ALA A C 1
ATOM 1342 O O . ALA A 1 160 ? 6.347 4.118 -14.250 1.00 97.56 160 ALA A O 1
ATOM 1343 N N . ALA A 1 161 ? 7.628 2.564 -15.233 1.00 96.94 161 ALA A N 1
ATOM 1344 C CA . ALA A 1 161 ? 7.202 1.474 -14.358 1.00 96.94 161 ALA A CA 1
ATOM 1345 C C . ALA A 1 161 ? 7.693 1.671 -12.914 1.00 96.94 161 ALA A C 1
ATOM 1347 O O . ALA A 1 161 ? 6.963 1.369 -11.972 1.00 96.94 161 ALA A O 1
ATOM 1348 N N . SER A 1 162 ? 8.901 2.211 -12.737 1.00 95.50 162 SER A N 1
ATOM 1349 C CA . SER A 1 162 ? 9.464 2.560 -11.430 1.00 95.50 162 SER A CA 1
ATOM 1350 C C . SER A 1 162 ? 8.665 3.675 -10.750 1.00 95.50 162 SER A C 1
ATOM 1352 O O . SER A 1 162 ? 8.314 3.548 -9.578 1.00 95.50 162 SER A O 1
ATOM 1354 N N . GLU A 1 163 ? 8.296 4.732 -11.480 1.00 97.88 163 GLU A N 1
ATOM 1355 C CA . GLU A 1 163 ? 7.422 5.785 -10.946 1.00 97.88 163 GLU A CA 1
ATOM 1356 C C . GLU A 1 163 ? 6.025 5.249 -10.597 1.00 97.88 163 GLU A C 1
ATOM 1358 O O . GLU A 1 163 ? 5.545 5.471 -9.485 1.00 97.88 163 GLU A O 1
ATOM 1363 N N . ALA A 1 164 ? 5.413 4.443 -11.470 1.00 97.81 164 ALA A N 1
ATOM 1364 C CA . ALA A 1 164 ? 4.129 3.801 -11.179 1.00 97.81 164 ALA A CA 1
ATOM 1365 C C . ALA A 1 164 ? 4.196 2.879 -9.942 1.00 97.81 164 ALA A C 1
ATOM 1367 O O . ALA A 1 164 ? 3.245 2.808 -9.161 1.00 97.81 164 ALA A O 1
ATOM 1368 N N . ALA A 1 165 ? 5.323 2.195 -9.718 1.00 97.06 165 ALA A N 1
ATOM 1369 C CA . ALA A 1 165 ? 5.533 1.377 -8.525 1.00 97.06 165 ALA A CA 1
ATOM 1370 C C . ALA A 1 165 ? 5.600 2.224 -7.241 1.00 97.06 165 ALA A C 1
ATOM 1372 O O . ALA A 1 165 ? 5.028 1.827 -6.223 1.00 97.06 165 ALA A O 1
ATOM 1373 N N . LYS A 1 166 ? 6.230 3.407 -7.286 1.00 97.88 166 LYS A N 1
ATOM 1374 C CA . LYS A 1 166 ? 6.243 4.351 -6.153 1.00 97.88 166 LYS A CA 1
ATOM 1375 C C . LYS A 1 166 ? 4.843 4.877 -5.841 1.00 97.88 166 LYS A C 1
ATOM 1377 O O . LYS A 1 166 ? 4.465 4.949 -4.673 1.00 97.88 166 LYS A O 1
ATOM 1382 N N . GLU A 1 167 ? 4.059 5.227 -6.860 1.00 97.56 167 GLU A N 1
ATOM 1383 C CA . GLU A 1 167 ? 2.663 5.648 -6.674 1.00 97.56 167 GLU A CA 1
ATOM 1384 C C . GLU A 1 167 ? 1.820 4.530 -6.045 1.00 97.56 167 GLU A C 1
ATOM 1386 O O . GLU A 1 167 ? 1.060 4.771 -5.104 1.00 97.56 167 GLU A O 1
ATOM 1391 N N . LEU A 1 168 ? 2.003 3.286 -6.498 1.00 97.44 168 LEU A N 1
ATOM 1392 C CA . LEU A 1 168 ? 1.327 2.123 -5.928 1.00 97.44 168 LEU A CA 1
ATOM 1393 C C . LEU A 1 168 ? 1.680 1.917 -4.446 1.00 97.44 168 LEU A C 1
ATOM 1395 O O . LEU A 1 168 ? 0.798 1.616 -3.638 1.00 97.44 168 LEU A O 1
ATOM 1399 N N . GLU A 1 169 ? 2.945 2.109 -4.067 1.00 96.75 169 GLU A N 1
ATOM 1400 C CA . GLU A 1 169 ? 3.381 2.051 -2.669 1.00 96.75 169 GLU A CA 1
ATOM 1401 C C . GLU A 1 169 ? 2.706 3.137 -1.817 1.00 96.75 169 GLU A C 1
ATOM 1403 O O . GLU A 1 169 ? 2.221 2.852 -0.719 1.00 96.75 169 GLU A O 1
ATOM 1408 N N . GLN A 1 170 ? 2.586 4.366 -2.329 1.00 97.75 170 GLN A N 1
ATOM 1409 C CA . GLN A 1 170 ? 1.868 5.440 -1.635 1.00 97.75 170 GLN A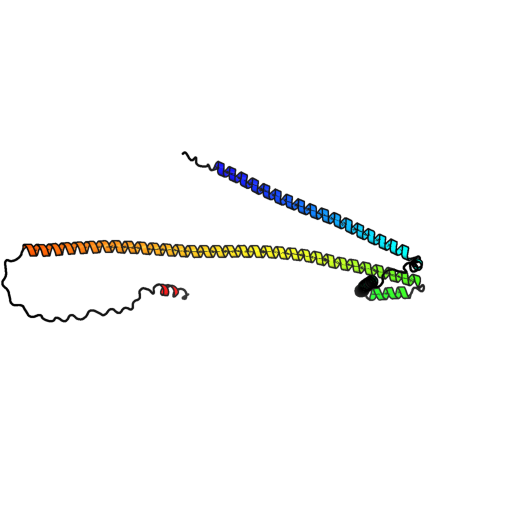 CA 1
ATOM 1410 C C . GLN A 1 170 ? 0.388 5.101 -1.434 1.00 97.75 170 GLN A C 1
ATOM 1412 O O . GLN A 1 170 ? -0.134 5.264 -0.329 1.00 97.75 170 GLN A O 1
ATOM 1417 N N . VAL A 1 171 ? -0.284 4.582 -2.466 1.00 97.38 171 VAL A N 1
ATOM 1418 C CA . VAL A 1 171 ? -1.685 4.144 -2.368 1.00 97.38 171 VAL A CA 1
ATOM 1419 C C . VAL A 1 171 ? -1.837 3.036 -1.328 1.00 97.38 171 VAL A C 1
ATOM 1421 O O . VAL A 1 171 ? -2.762 3.084 -0.515 1.00 97.38 171 VAL A O 1
ATOM 1424 N N . LYS A 1 172 ? -0.913 2.069 -1.298 1.00 96.81 172 LYS A N 1
ATOM 1425 C CA . LYS A 1 172 ? -0.908 1.002 -0.292 1.00 96.81 172 LYS A CA 1
ATOM 1426 C C . LYS A 1 172 ? -0.767 1.568 1.123 1.00 96.81 172 LYS A C 1
ATOM 1428 O O . LYS A 1 172 ? -1.575 1.228 1.983 1.00 96.81 172 LYS A O 1
ATOM 1433 N N . ASN A 1 173 ? 0.178 2.480 1.343 1.00 96.56 173 ASN A N 1
ATOM 1434 C CA . ASN A 1 173 ? 0.382 3.131 2.640 1.00 96.56 173 ASN A CA 1
ATOM 1435 C C . ASN A 1 173 ? -0.863 3.916 3.091 1.00 96.56 173 ASN A C 1
ATOM 1437 O O . ASN A 1 173 ? -1.257 3.846 4.256 1.00 96.56 173 ASN A O 1
ATOM 1441 N N . MET A 1 174 ? -1.524 4.631 2.176 1.00 95.50 174 MET A N 1
ATOM 1442 C CA . MET A 1 174 ? -2.792 5.312 2.464 1.00 95.50 174 MET A CA 1
ATOM 1443 C C . MET A 1 174 ? -3.907 4.317 2.808 1.00 95.50 174 MET A C 1
ATOM 1445 O O . MET A 1 174 ? -4.667 4.542 3.751 1.00 95.50 174 MET A O 1
ATOM 1449 N N . GLY A 1 175 ? -3.985 3.197 2.087 1.00 95.88 175 GLY A N 1
ATOM 1450 C CA . GLY A 1 175 ? -4.904 2.103 2.386 1.00 95.88 175 GLY A CA 1
ATOM 1451 C C . GLY A 1 175 ? -4.686 1.529 3.787 1.00 95.88 175 GLY A C 1
ATOM 1452 O O . GLY A 1 175 ? -5.645 1.380 4.539 1.00 95.88 175 GLY A O 1
ATOM 1453 N N . GLU A 1 176 ? -3.436 1.277 4.176 1.00 96.38 176 GLU A N 1
ATOM 1454 C CA . GLU A 1 176 ? -3.068 0.799 5.516 1.00 96.38 176 GLU A CA 1
ATOM 1455 C C . GLU A 1 176 ? -3.421 1.808 6.623 1.00 96.38 176 GLU A C 1
ATOM 1457 O O . GLU A 1 176 ? -3.896 1.427 7.693 1.00 96.38 176 GLU A O 1
ATOM 1462 N N . GLN A 1 177 ? -3.261 3.110 6.374 1.00 94.94 177 GLN A N 1
ATOM 1463 C CA . GLN A 1 177 ? -3.693 4.141 7.323 1.00 94.94 177 GLN A CA 1
ATOM 1464 C C . GLN A 1 177 ? -5.216 4.175 7.485 1.00 94.94 177 GLN A C 1
ATOM 1466 O O . GLN A 1 177 ? -5.719 4.277 8.608 1.00 94.94 177 GLN A O 1
ATOM 1471 N N . LEU A 1 178 ? -5.963 4.077 6.382 1.00 96.19 178 LEU A N 1
ATOM 1472 C CA . LEU A 1 178 ? -7.425 4.046 6.415 1.00 96.19 178 LEU A CA 1
ATOM 1473 C C . LEU A 1 178 ? -7.945 2.795 7.131 1.00 96.19 178 LEU A C 1
ATOM 1475 O O . LEU A 1 178 ? -8.863 2.898 7.950 1.00 96.19 178 LEU A O 1
ATOM 1479 N N . THR A 1 179 ? -7.346 1.626 6.884 1.00 93.25 179 THR A N 1
ATOM 1480 C CA . THR A 1 179 ? -7.723 0.394 7.590 1.00 93.25 179 THR A CA 1
ATOM 1481 C C . THR A 1 179 ? -7.418 0.507 9.080 1.00 93.25 179 THR A C 1
ATOM 1483 O O . THR A 1 179 ? -8.308 0.228 9.885 1.00 93.25 179 THR A O 1
ATOM 1486 N N . ALA A 1 180 ? -6.246 1.018 9.470 1.00 94.56 180 ALA A N 1
ATOM 1487 C CA . ALA A 1 180 ? -5.903 1.250 10.874 1.00 94.56 180 ALA A CA 1
ATOM 1488 C C . ALA A 1 180 ? -6.914 2.175 11.579 1.00 94.56 180 ALA A C 1
ATOM 1490 O O . ALA A 1 180 ? -7.406 1.843 12.659 1.00 94.56 180 ALA A O 1
ATOM 1491 N N . GLN A 1 181 ? -7.298 3.291 10.948 1.00 94.75 181 GLN A N 1
ATOM 1492 C CA . GLN A 1 181 ? -8.319 4.192 11.495 1.00 94.75 181 GLN A CA 1
ATOM 1493 C C . GLN A 1 181 ? -9.695 3.525 11.609 1.00 94.75 181 GLN A C 1
ATOM 1495 O O . GLN A 1 181 ? -10.412 3.746 12.586 1.00 94.75 181 GLN A O 1
ATOM 1500 N N . SER A 1 182 ? -10.085 2.716 10.621 1.00 92.19 182 SER A N 1
ATOM 1501 C CA . SER A 1 182 ? -11.368 2.006 10.651 1.00 92.19 182 SER A CA 1
ATOM 1502 C C . SER A 1 182 ? -11.430 0.988 11.794 1.00 92.19 182 SER A C 1
ATOM 1504 O O . SER A 1 182 ? -12.427 0.939 12.513 1.00 92.19 182 SER A O 1
ATOM 1506 N N . VAL A 1 183 ? -10.339 0.251 12.024 1.00 96.69 183 VAL A N 1
ATOM 1507 C CA . VAL A 1 183 ? -10.215 -0.717 13.120 1.00 96.69 183 VAL A CA 1
ATOM 1508 C C . VAL A 1 183 ? -10.248 -0.005 14.468 1.00 96.69 183 VAL A C 1
ATOM 1510 O O . VAL A 1 183 ? -10.955 -0.450 15.369 1.00 96.69 183 VAL A O 1
ATOM 1513 N N . GLU A 1 184 ? -9.561 1.134 14.609 1.00 95.50 184 GLU A N 1
ATOM 1514 C CA . GLU A 1 184 ? -9.618 1.933 15.837 1.00 95.50 184 GLU A CA 1
ATOM 1515 C C . GLU A 1 184 ? -11.048 2.409 16.136 1.00 95.50 184 GLU A C 1
ATOM 1517 O O . GLU A 1 184 ? -11.525 2.282 17.266 1.00 95.50 184 GLU A O 1
ATOM 1522 N N . ARG A 1 185 ? -11.764 2.927 15.129 1.00 95.56 185 ARG A N 1
ATOM 1523 C CA . ARG A 1 185 ? -13.163 3.351 15.291 1.00 95.56 185 ARG A CA 1
ATOM 1524 C C . ARG A 1 185 ? -14.066 2.185 15.680 1.00 95.56 185 ARG A C 1
ATOM 1526 O O . ARG A 1 185 ? -14.893 2.345 16.573 1.00 95.56 185 ARG A O 1
ATOM 1533 N N . LEU A 1 186 ? -13.888 1.020 15.057 1.00 96.38 186 LEU A N 1
ATOM 1534 C CA . LEU A 1 186 ? -14.650 -0.182 15.392 1.00 96.38 186 LEU A CA 1
ATOM 1535 C C . LEU A 1 186 ? -14.398 -0.615 16.845 1.00 96.38 186 LEU A C 1
ATOM 1537 O O . LEU A 1 186 ? -15.346 -0.887 17.579 1.00 96.38 186 LEU A O 1
ATOM 1541 N N . ALA A 1 187 ? -13.135 -0.615 17.279 1.00 96.19 187 ALA A N 1
ATOM 1542 C CA . ALA A 1 187 ? -12.758 -0.957 18.646 1.00 96.19 187 ALA A CA 1
ATOM 1543 C C . ALA A 1 187 ? -13.367 0.011 19.674 1.00 96.19 187 ALA A C 1
ATOM 1545 O O . ALA A 1 187 ? -13.828 -0.428 20.728 1.00 96.19 187 ALA A O 1
ATOM 1546 N N . ARG A 1 188 ? -13.430 1.317 19.363 1.00 95.06 188 ARG A N 1
ATOM 1547 C CA . ARG A 1 188 ? -14.113 2.307 20.216 1.00 95.06 188 ARG A CA 1
ATOM 1548 C C . ARG A 1 188 ? -15.600 2.001 20.358 1.00 95.06 188 ARG A C 1
ATOM 1550 O O . ARG A 1 188 ? -16.081 1.906 21.482 1.00 95.06 188 ARG A O 1
ATOM 1557 N N . VAL A 1 189 ? -16.300 1.780 19.244 1.00 96.50 189 VAL A N 1
ATOM 1558 C CA . VAL A 1 189 ? -17.736 1.451 19.256 1.00 96.50 189 VAL A CA 1
ATOM 1559 C C . VAL A 1 189 ? -17.998 0.171 20.054 1.00 96.50 189 VAL A C 1
ATOM 1561 O O . VAL A 1 189 ? -18.930 0.118 20.853 1.00 96.50 189 VAL A O 1
ATOM 1564 N N . GLN A 1 190 ? -17.157 -0.853 19.895 1.00 95.44 190 GLN A N 1
ATOM 1565 C CA . GLN A 1 190 ? -17.289 -2.098 20.651 1.00 95.44 190 GLN A CA 1
ATOM 1566 C C . GLN A 1 190 ? -17.045 -1.895 22.156 1.00 95.44 190 GLN A C 1
ATOM 1568 O O . GLN A 1 190 ? -17.775 -2.452 22.977 1.00 95.44 190 GLN A O 1
ATOM 1573 N N . GLY A 1 191 ? -16.057 -1.074 22.528 1.00 95.69 191 GLY A N 1
ATOM 1574 C CA . GLY A 1 191 ? -15.800 -0.702 23.920 1.00 95.69 191 GLY A CA 1
ATOM 1575 C C . GLY A 1 191 ? -16.979 0.038 24.556 1.00 95.69 191 GLY A C 1
ATOM 1576 O O . GLY A 1 191 ? -17.394 -0.301 25.663 1.00 95.69 191 GLY A O 1
ATOM 1577 N N . GLU A 1 192 ? -17.576 0.987 23.834 1.00 96.31 192 GLU A N 1
ATOM 1578 C CA . GLU A 1 192 ? -18.771 1.716 24.277 1.00 96.31 192 GLU A CA 1
ATOM 1579 C C . GLU A 1 192 ? -19.979 0.786 24.462 1.00 96.31 192 GLU A C 1
ATOM 1581 O O . GLU A 1 192 ? -20.675 0.874 25.474 1.00 96.31 192 GLU A O 1
ATOM 1586 N N . GLN A 1 193 ? -20.207 -0.154 23.537 1.00 95.69 193 GLN A N 1
ATOM 1587 C CA . GLN A 1 193 ? -21.278 -1.150 23.667 1.00 95.69 193 GLN A CA 1
ATOM 1588 C C . GLN A 1 193 ? -21.088 -2.068 24.880 1.00 95.69 193 GLN A C 1
ATOM 1590 O O . GLN A 1 193 ? -22.060 -2.401 25.569 1.00 95.69 193 GLN A O 1
ATOM 1595 N N . TYR A 1 194 ? -19.847 -2.478 25.156 1.00 96.12 194 TYR A N 1
ATOM 1596 C CA . TYR A 1 194 ? -19.529 -3.284 26.330 1.00 96.12 194 TYR A CA 1
ATOM 1597 C C . TYR A 1 194 ? -19.785 -2.509 27.627 1.00 96.12 194 TYR A C 1
ATOM 1599 O O . TYR A 1 194 ? -20.464 -3.024 28.516 1.00 96.12 194 TYR A O 1
ATOM 1607 N N . GLU A 1 195 ? -19.312 -1.263 27.726 1.00 96.06 195 GLU A N 1
ATOM 1608 C CA . GLU A 1 195 ? -19.545 -0.426 28.909 1.00 96.06 195 GLU A CA 1
ATOM 1609 C C . GLU A 1 195 ? -21.034 -0.113 29.108 1.00 96.06 195 GLU A C 1
ATOM 1611 O O . GLU A 1 195 ? -21.535 -0.182 30.231 1.00 96.06 195 GLU A O 1
ATOM 1616 N N . PHE A 1 196 ? -21.783 0.127 28.028 1.00 96.38 196 PHE A N 1
ATOM 1617 C CA . PHE A 1 196 ? -23.236 0.275 28.092 1.00 96.38 196 PHE A CA 1
ATOM 1618 C C . PHE A 1 196 ? -23.913 -0.984 28.650 1.00 96.38 196 PHE A C 1
ATOM 1620 O O . PHE A 1 196 ? -24.672 -0.898 29.617 1.00 96.38 196 PHE A O 1
ATOM 1627 N N . SER A 1 197 ? -23.589 -2.161 28.112 1.00 95.38 197 SER A N 1
ATOM 1628 C CA . SER A 1 197 ? -24.141 -3.440 28.585 1.00 95.38 197 SER A CA 1
ATOM 1629 C C . SER A 1 197 ? -23.784 -3.705 30.052 1.00 95.38 197 SER A C 1
ATOM 1631 O O . SER A 1 197 ? -24.631 -4.103 30.853 1.00 95.38 197 SER A O 1
ATOM 1633 N N . ARG A 1 198 ? -22.539 -3.413 30.439 1.00 96.06 198 ARG A N 1
ATOM 1634 C CA . ARG A 1 198 ? -22.064 -3.518 31.821 1.00 96.06 198 ARG A CA 1
ATOM 1635 C C . ARG A 1 198 ? -22.813 -2.566 32.752 1.00 96.06 198 ARG A C 1
ATOM 1637 O O . ARG A 1 198 ? -23.173 -2.962 33.859 1.00 96.06 198 ARG A O 1
ATOM 1644 N N . SER A 1 199 ? -23.070 -1.332 32.317 1.00 95.94 199 SER A N 1
ATOM 1645 C CA . SER A 1 199 ? -23.842 -0.351 33.088 1.00 95.94 199 SER A CA 1
ATOM 1646 C C . SER A 1 199 ? -25.271 -0.827 33.352 1.00 95.94 199 SER A C 1
ATOM 1648 O O . SER A 1 199 ? -25.761 -0.692 34.475 1.00 95.94 199 SER A O 1
ATOM 1650 N N . GLN A 1 200 ? -25.904 -1.468 32.364 1.00 96.31 200 GLN A N 1
ATOM 1651 C CA . GLN A 1 200 ? -27.230 -2.054 32.531 1.00 96.31 200 GLN A CA 1
ATOM 1652 C C . GLN A 1 200 ? -27.206 -3.210 33.532 1.00 96.31 200 GLN A C 1
ATOM 1654 O O . GLN A 1 200 ? -28.045 -3.244 34.431 1.00 96.31 200 GLN A O 1
ATOM 1659 N N . ASP A 1 201 ? -26.225 -4.114 33.445 1.00 96.94 201 ASP A N 1
ATOM 1660 C CA . ASP A 1 201 ? -26.088 -5.210 34.415 1.00 96.94 201 ASP A CA 1
ATOM 1661 C C . ASP A 1 201 ? -25.881 -4.674 35.842 1.00 96.94 201 ASP A C 1
ATOM 1663 O O . ASP A 1 201 ? -26.518 -5.141 36.787 1.00 96.94 201 ASP A O 1
ATOM 1667 N N . MET A 1 202 ? -25.059 -3.632 36.014 1.00 94.25 202 MET A N 1
ATOM 1668 C CA . MET A 1 202 ? -24.881 -2.976 37.314 1.00 94.25 202 MET A CA 1
ATOM 1669 C C . MET A 1 202 ? -26.184 -2.365 37.843 1.00 94.25 202 MET A C 1
ATOM 1671 O O . MET A 1 202 ? -26.505 -2.557 39.018 1.00 94.25 202 MET A O 1
ATOM 1675 N N . ALA A 1 203 ? -26.959 -1.680 36.997 1.00 95.69 203 ALA A N 1
ATOM 1676 C CA . ALA A 1 203 ? -28.253 -1.117 37.382 1.00 95.69 203 ALA A CA 1
ATOM 1677 C C . ALA A 1 203 ? -29.241 -2.216 37.810 1.00 95.69 203 ALA A C 1
ATOM 1679 O O . ALA A 1 203 ? -29.846 -2.128 38.880 1.00 95.69 203 ALA A O 1
ATOM 1680 N N . VAL A 1 204 ? -29.340 -3.301 37.036 1.00 97.00 204 VAL A N 1
ATOM 1681 C CA . VAL A 1 204 ? -30.197 -4.452 37.358 1.00 97.00 204 VAL A CA 1
ATOM 1682 C C . VAL A 1 204 ? -29.761 -5.119 38.666 1.00 97.00 204 VAL A C 1
ATOM 1684 O O . VAL A 1 204 ? -30.603 -5.427 39.513 1.00 97.00 204 VAL A O 1
ATOM 1687 N N . ARG A 1 205 ? -28.455 -5.319 38.887 1.00 95.38 205 ARG A N 1
ATOM 1688 C CA . ARG A 1 205 ? -27.931 -5.862 40.153 1.00 95.38 205 ARG A CA 1
ATOM 1689 C C . ARG A 1 205 ? -28.248 -4.960 41.339 1.00 95.38 205 ARG A C 1
ATOM 1691 O O . ARG A 1 205 ? -28.618 -5.479 42.391 1.00 95.38 205 ARG A O 1
ATOM 1698 N N . SER A 1 206 ? -28.126 -3.643 41.174 1.00 94.38 206 SER A N 1
ATOM 1699 C CA . SER A 1 206 ? -28.464 -2.662 42.210 1.00 94.38 206 SER A CA 1
ATOM 1700 C C . SER A 1 206 ? -29.945 -2.739 42.585 1.00 94.38 206 SER A C 1
ATOM 1702 O O . SER A 1 206 ? -30.258 -2.894 43.764 1.00 94.38 206 SER A O 1
ATOM 1704 N N . MET A 1 207 ? -30.848 -2.774 41.597 1.00 94.38 207 MET A N 1
ATOM 1705 C CA . MET A 1 207 ? -32.282 -2.966 41.841 1.00 94.38 207 MET A CA 1
ATOM 1706 C C . MET A 1 207 ? -32.558 -4.281 42.579 1.00 94.38 207 MET A C 1
ATOM 1708 O O . MET A 1 207 ? -33.266 -4.286 43.582 1.00 94.38 207 MET A O 1
ATOM 1712 N N . ARG A 1 208 ? -31.959 -5.399 42.141 1.00 94.75 208 ARG A N 1
ATOM 1713 C CA . ARG A 1 208 ? -32.120 -6.708 42.802 1.00 94.75 208 ARG A CA 1
ATOM 1714 C C . ARG A 1 208 ? -31.650 -6.699 44.257 1.00 94.75 208 ARG A C 1
ATOM 1716 O O . ARG A 1 208 ? -32.278 -7.347 45.089 1.00 94.75 208 ARG A O 1
ATOM 1723 N N . MET A 1 209 ? -30.550 -6.010 44.568 1.00 93.75 209 MET A N 1
ATOM 1724 C CA . MET A 1 209 ? -30.092 -5.848 45.952 1.00 93.75 209 MET A CA 1
ATOM 1725 C C . MET A 1 209 ? -31.089 -5.025 46.768 1.00 93.75 209 MET A C 1
ATOM 1727 O O . MET A 1 209 ? -31.538 -5.517 47.795 1.00 93.75 209 MET A O 1
ATOM 1731 N N . GLY A 1 210 ? -31.539 -3.876 46.256 1.00 94.69 210 GLY A N 1
ATOM 1732 C CA . GLY A 1 210 ? -32.549 -3.057 46.934 1.00 94.69 210 GLY A CA 1
ATOM 1733 C C . GLY A 1 210 ? -33.854 -3.812 47.215 1.00 94.69 210 GLY A C 1
ATOM 1734 O O . GLY A 1 210 ? -34.398 -3.716 48.311 1.00 94.69 210 GLY A O 1
ATOM 1735 N N . PHE A 1 211 ? -34.324 -4.637 46.272 1.00 93.06 211 PHE A N 1
ATOM 1736 C CA . PHE A 1 211 ? -35.484 -5.509 46.496 1.00 93.06 211 PHE A CA 1
ATOM 1737 C C . PHE A 1 211 ? -35.245 -6.556 47.590 1.00 93.06 211 PHE A C 1
ATOM 1739 O O . PHE A 1 211 ? -36.144 -6.812 48.390 1.00 93.06 211 PHE A O 1
ATOM 1746 N N . ARG A 1 212 ? -34.055 -7.171 47.640 1.00 95.19 212 ARG A N 1
ATOM 1747 C CA . ARG A 1 212 ? -33.707 -8.136 48.697 1.00 95.19 212 ARG A CA 1
ATOM 1748 C C . ARG A 1 212 ? -33.658 -7.480 50.070 1.00 95.19 212 ARG A C 1
ATOM 1750 O O . ARG A 1 212 ? -34.185 -8.050 51.019 1.00 95.19 212 ARG A O 1
ATOM 1757 N N . ASP A 1 213 ? -33.064 -6.297 50.157 1.00 95.38 213 ASP A N 1
ATOM 1758 C CA . ASP A 1 213 ? -32.948 -5.559 51.413 1.00 95.38 213 ASP A CA 1
ATOM 1759 C C . ASP A 1 213 ? -34.334 -5.155 51.928 1.00 95.38 213 ASP A C 1
ATOM 1761 O O . ASP A 1 213 ? -34.666 -5.428 53.082 1.00 95.38 213 ASP A O 1
ATOM 1765 N N . PHE A 1 214 ? -35.193 -4.640 51.042 1.00 90.31 214 PHE A N 1
ATOM 1766 C CA . PHE A 1 214 ? -36.589 -4.340 51.363 1.00 90.31 214 PHE A CA 1
ATOM 1767 C C . PHE A 1 214 ? -37.363 -5.579 51.841 1.00 90.31 214 PHE A C 1
ATOM 1769 O O . PHE A 1 214 ? -38.087 -5.521 52.835 1.00 90.31 214 PHE A O 1
ATOM 1776 N N . ALA A 1 215 ? -37.203 -6.723 51.166 1.00 93.44 215 ALA A N 1
ATOM 1777 C CA . ALA A 1 215 ? -37.858 -7.963 51.572 1.00 93.44 215 ALA A CA 1
ATOM 1778 C C . ALA A 1 215 ? -37.385 -8.438 52.959 1.00 93.44 215 ALA A C 1
ATOM 1780 O O . ALA A 1 215 ? -38.212 -8.847 53.774 1.00 93.44 215 ALA A O 1
ATOM 1781 N N . HIS A 1 216 ? -36.083 -8.354 53.256 1.00 95.62 216 HIS A N 1
ATOM 1782 C CA . HIS A 1 216 ? -35.553 -8.680 54.582 1.00 95.62 216 HIS A CA 1
ATOM 1783 C C . HIS A 1 216 ? -36.091 -7.745 55.671 1.00 95.62 216 HIS A C 1
ATOM 1785 O O . HIS A 1 216 ? -36.457 -8.223 56.745 1.00 95.62 216 HIS A O 1
ATOM 1791 N N . GLU A 1 217 ? -36.181 -6.442 55.400 1.00 96.06 217 GLU A N 1
ATOM 1792 C CA . GLU A 1 217 ? -36.745 -5.468 56.337 1.00 96.06 217 GLU A CA 1
ATOM 1793 C C . GLU A 1 217 ? -38.224 -5.757 56.623 1.00 96.06 217 GLU A C 1
ATOM 1795 O O . GLU A 1 217 ? -38.625 -5.831 57.786 1.00 96.06 217 GLU A O 1
ATOM 1800 N N . LEU A 1 218 ? -39.024 -6.015 55.582 1.00 94.62 218 LEU A N 1
ATOM 1801 C CA . LEU A 1 218 ? -40.437 -6.362 55.725 1.00 94.62 218 LEU A CA 1
ATOM 1802 C C . LEU A 1 218 ? -40.627 -7.645 56.544 1.00 94.62 218 LEU A C 1
ATOM 1804 O O . LEU A 1 218 ? -41.455 -7.680 57.456 1.00 94.62 218 LEU A O 1
ATOM 1808 N N . VAL A 1 219 ? -39.855 -8.695 56.246 1.00 96.56 219 VAL A N 1
ATOM 1809 C CA . VAL A 1 219 ? -39.901 -9.961 56.994 1.00 96.56 219 VAL A CA 1
ATOM 1810 C C . VAL A 1 219 ? -39.483 -9.749 58.449 1.00 96.56 219 VAL A C 1
ATOM 1812 O O . VAL A 1 219 ? -40.122 -10.302 59.344 1.00 96.56 219 VAL A O 1
ATOM 1815 N N . GLY A 1 220 ? -38.469 -8.920 58.709 1.00 95.81 220 GLY A N 1
ATOM 1816 C CA . GLY A 1 220 ? -38.064 -8.546 60.064 1.00 95.81 220 GLY A CA 1
ATOM 1817 C C . GLY A 1 220 ? -39.170 -7.810 60.824 1.00 95.81 220 GLY A C 1
ATOM 1818 O O . GLY A 1 220 ? -39.504 -8.189 61.950 1.00 95.81 220 GLY A O 1
ATOM 1819 N N . ALA A 1 221 ? -39.794 -6.810 60.195 1.00 95.69 221 ALA A N 1
ATOM 1820 C CA . ALA A 1 221 ? -40.890 -6.038 60.773 1.00 95.69 221 ALA A CA 1
ATOM 1821 C C . ALA A 1 221 ? -42.100 -6.928 61.097 1.00 95.69 221 ALA A C 1
ATOM 1823 O O . ALA A 1 221 ? -42.539 -6.983 62.248 1.00 95.69 221 ALA A O 1
ATOM 1824 N N . VAL A 1 222 ? -42.593 -7.701 60.124 1.00 95.81 222 VAL A N 1
ATOM 1825 C CA . VAL A 1 222 ? -43.715 -8.632 60.328 1.00 95.81 222 VAL A CA 1
ATOM 1826 C C . VAL A 1 222 ? -43.361 -9.701 61.363 1.00 95.81 222 VAL A C 1
ATOM 1828 O O . VAL A 1 222 ? -44.164 -9.986 62.249 1.00 95.81 222 VAL A O 1
ATOM 1831 N N . GLY A 1 223 ? -42.151 -10.260 61.298 1.00 96.25 223 GLY A N 1
ATOM 1832 C CA . GLY A 1 223 ? -41.673 -11.263 62.246 1.00 96.25 223 GLY A CA 1
ATOM 1833 C C . GLY A 1 223 ? -41.675 -10.747 63.684 1.00 96.25 223 GLY A C 1
ATOM 1834 O O . GLY A 1 223 ? -42.146 -11.440 64.583 1.00 96.25 223 GLY A O 1
ATOM 1835 N N . SER A 1 224 ? -41.218 -9.513 63.912 1.00 95.25 224 SER A N 1
ATOM 1836 C CA . SER A 1 224 ? -41.237 -8.892 65.243 1.00 95.25 224 SER A CA 1
ATOM 1837 C C . SER A 1 224 ? -42.654 -8.654 65.784 1.00 95.25 224 SER A C 1
ATOM 1839 O O . SER A 1 224 ? -42.916 -8.986 66.941 1.00 95.25 224 SER A O 1
ATOM 1841 N N . GLU A 1 225 ? -43.589 -8.175 64.957 1.00 95.31 225 GLU A N 1
ATOM 1842 C CA . GLU A 1 225 ? -44.999 -7.987 65.337 1.00 95.31 225 GLU A CA 1
ATOM 1843 C C . GLU A 1 225 ? -45.669 -9.327 65.681 1.00 95.31 225 GLU A C 1
ATOM 1845 O O . GLU A 1 225 ? -46.332 -9.461 66.715 1.00 95.31 225 GLU A O 1
ATOM 1850 N N . VAL A 1 226 ? -45.462 -10.352 64.848 1.00 96.00 226 VAL A N 1
ATOM 1851 C CA . VAL A 1 226 ? -45.993 -11.702 65.086 1.00 96.00 226 VAL A CA 1
ATOM 1852 C C . VAL A 1 226 ? -45.421 -12.288 66.376 1.00 96.00 226 VAL A C 1
ATOM 1854 O O . VAL A 1 226 ? -46.182 -12.776 67.214 1.00 96.00 226 VAL A O 1
ATOM 1857 N N . ASN A 1 227 ? -44.107 -12.184 66.583 1.00 95.31 227 ASN A N 1
ATOM 1858 C CA . ASN A 1 227 ? -43.453 -12.654 67.803 1.00 95.31 227 ASN A CA 1
ATOM 1859 C C . ASN A 1 227 ? -43.975 -11.927 69.047 1.00 95.31 227 ASN A C 1
ATOM 1861 O O . ASN A 1 227 ? -44.238 -12.567 70.063 1.00 95.31 227 ASN A O 1
ATOM 1865 N N . HIS A 1 228 ? -44.192 -10.610 68.974 1.00 95.75 228 HIS A N 1
ATOM 1866 C CA . HIS A 1 228 ? -44.769 -9.849 70.080 1.00 95.75 228 HIS A CA 1
ATOM 1867 C C . HIS A 1 228 ? -46.173 -10.351 70.450 1.00 95.75 228 HIS A C 1
ATOM 1869 O O . HIS A 1 228 ? -46.482 -10.535 71.634 1.00 95.75 228 HIS A O 1
ATOM 1875 N N . ARG A 1 229 ? -47.023 -10.619 69.448 1.00 94.50 229 ARG A N 1
ATOM 1876 C CA . ARG A 1 229 ? -48.368 -11.178 69.664 1.00 94.50 229 ARG A CA 1
ATOM 1877 C C . ARG A 1 229 ? -48.315 -12.570 70.274 1.00 94.50 229 ARG A C 1
ATOM 1879 O O . ARG A 1 229 ? -49.029 -12.816 71.245 1.00 94.50 229 ARG A O 1
ATOM 1886 N N . LEU A 1 230 ? -47.462 -13.447 69.751 1.00 95.56 230 LEU A N 1
ATOM 1887 C CA . LEU A 1 230 ? -47.268 -14.790 70.296 1.00 95.56 230 LEU A CA 1
ATOM 1888 C C . LEU A 1 230 ? -46.801 -14.732 71.752 1.00 95.56 230 LEU A C 1
ATOM 1890 O O . LEU A 1 230 ? -47.441 -15.339 72.603 1.00 95.56 230 LEU A O 1
ATOM 1894 N N . ALA A 1 231 ? -45.800 -13.911 72.073 1.00 94.50 231 ALA A N 1
ATOM 1895 C CA . ALA A 1 231 ? -45.319 -13.730 73.444 1.00 94.50 231 ALA A CA 1
ATOM 1896 C C . ALA A 1 231 ? -46.392 -13.148 74.388 1.00 94.50 231 ALA A C 1
ATOM 1898 O O . ALA A 1 231 ? -46.389 -13.396 75.595 1.00 94.50 231 ALA A O 1
ATOM 1899 N N . LYS A 1 232 ? -47.326 -12.336 73.877 1.00 93.94 232 LYS A N 1
ATOM 1900 C CA . LYS A 1 232 ? -48.472 -11.845 74.658 1.00 93.94 232 LYS A CA 1
ATOM 1901 C C . LYS A 1 232 ? -49.491 -12.957 74.926 1.00 93.94 232 LYS A C 1
ATOM 1903 O O . LYS A 1 232 ? -49.963 -13.067 76.056 1.00 93.94 232 LYS A O 1
ATOM 1908 N N . ILE A 1 233 ? -49.807 -13.768 73.916 1.00 93.38 233 ILE A N 1
ATOM 1909 C CA . ILE A 1 233 ? -50.712 -14.920 74.044 1.00 93.38 233 ILE A CA 1
ATOM 1910 C C . ILE A 1 233 ? -50.111 -15.962 74.990 1.00 93.38 233 ILE A C 1
ATOM 1912 O O . ILE A 1 233 ? -50.802 -16.442 75.880 1.00 93.38 233 ILE A O 1
ATOM 1916 N N . GLU A 1 234 ? -48.822 -16.261 74.855 1.00 92.94 234 GLU A N 1
ATOM 1917 C CA . GLU A 1 234 ? -48.105 -17.194 75.721 1.00 92.94 234 GLU A CA 1
ATOM 1918 C C . GLU A 1 234 ? -48.188 -16.759 77.187 1.00 92.94 234 GLU A C 1
ATOM 1920 O O . GLU A 1 234 ? -48.641 -17.530 78.030 1.00 92.94 234 GLU A O 1
ATOM 1925 N N . ARG A 1 235 ? -47.874 -15.491 77.489 1.00 93.31 235 ARG A N 1
ATOM 1926 C CA . ARG A 1 235 ? -48.017 -14.936 78.847 1.00 93.31 235 ARG A CA 1
ATOM 1927 C C . ARG A 1 235 ? -49.449 -15.015 79.374 1.00 93.31 235 ARG A C 1
ATOM 1929 O O . ARG A 1 235 ? -49.644 -15.331 80.544 1.00 93.31 235 ARG A O 1
ATOM 1936 N N . PHE A 1 236 ? -50.442 -14.735 78.530 1.00 89.44 236 PHE A N 1
ATOM 1937 C CA . PHE A 1 236 ? -51.852 -14.861 78.900 1.00 89.44 236 PHE A CA 1
ATOM 1938 C C . PHE A 1 236 ? -52.216 -16.311 79.258 1.00 89.44 236 PHE A C 1
ATOM 1940 O O . PHE A 1 236 ? -52.811 -16.550 80.307 1.00 89.44 236 PHE A O 1
ATOM 1947 N N . CYS A 1 237 ? -51.815 -17.279 78.430 1.00 87.38 237 CYS A N 1
ATOM 1948 C CA . CYS A 1 237 ? -52.057 -18.701 78.668 1.00 87.38 237 CYS A CA 1
ATOM 1949 C C . CYS A 1 237 ? -51.345 -19.205 79.931 1.00 87.38 237 CYS A C 1
ATOM 1951 O O . CYS A 1 237 ? -51.958 -19.910 80.731 1.00 87.38 237 CYS A O 1
ATOM 1953 N N . VAL A 1 238 ? -50.084 -18.818 80.144 1.00 91.62 238 VAL A N 1
ATOM 1954 C CA . VAL A 1 238 ? -49.324 -19.160 81.358 1.00 91.62 238 VAL A CA 1
ATOM 1955 C C . VAL A 1 238 ? -50.028 -18.616 82.604 1.00 91.62 238 VAL A C 1
ATOM 1957 O O . VAL A 1 238 ? -50.300 -19.382 83.528 1.00 91.62 238 VAL A O 1
ATOM 1960 N N . GLY A 1 239 ? -50.427 -17.339 82.597 1.00 85.38 239 GLY A N 1
ATOM 1961 C CA . GLY A 1 239 ? -51.155 -16.729 83.713 1.00 85.38 239 GLY A CA 1
ATOM 1962 C C . GLY A 1 239 ? -52.519 -17.376 83.982 1.00 85.38 239 GLY A C 1
ATOM 1963 O O . GLY A 1 239 ? -52.895 -17.566 85.137 1.00 85.38 239 GLY A O 1
ATOM 1964 N N . ALA A 1 240 ? -53.253 -17.776 82.938 1.00 82.31 240 ALA A N 1
ATOM 1965 C CA . ALA A 1 240 ? -54.522 -18.489 83.089 1.00 82.31 240 ALA A CA 1
ATOM 1966 C C . ALA A 1 240 ? -54.336 -19.874 83.738 1.00 82.31 240 ALA A C 1
ATOM 1968 O O . ALA A 1 240 ? -55.094 -20.242 84.635 1.00 82.31 240 ALA A O 1
ATOM 1969 N N . ILE A 1 241 ? -53.306 -20.626 83.335 1.00 80.25 241 ILE A N 1
ATOM 1970 C CA . ILE A 1 241 ? -52.983 -21.937 83.921 1.00 80.25 241 ILE A CA 1
ATOM 1971 C C . ILE A 1 241 ? -52.565 -21.793 85.392 1.00 80.25 241 ILE A C 1
ATOM 1973 O O . ILE A 1 241 ? -52.989 -22.585 86.236 1.00 80.25 241 ILE A O 1
ATOM 1977 N N . GLU A 1 242 ? -51.762 -20.783 85.728 1.00 82.06 242 GLU A N 1
ATOM 1978 C CA . GLU A 1 242 ? -51.371 -20.498 87.115 1.00 82.06 242 GLU A CA 1
ATOM 1979 C C . GLU A 1 242 ? -52.559 -20.050 87.981 1.00 82.06 242 GLU A C 1
ATOM 1981 O O . GLU A 1 242 ? -52.697 -20.508 89.116 1.00 82.06 242 GLU A O 1
ATOM 1986 N N . GLY A 1 243 ? -53.473 -19.237 87.441 1.00 70.62 243 GLY A N 1
ATOM 1987 C CA . GLY A 1 243 ? -54.709 -18.842 88.124 1.00 70.62 243 GLY A CA 1
ATOM 1988 C C . GLY A 1 243 ? -55.639 -20.024 88.429 1.00 70.62 243 GLY A C 1
ATOM 1989 O O . GLY A 1 243 ? -56.217 -20.094 89.516 1.00 70.62 243 GLY A O 1
ATOM 1990 N N . ILE A 1 244 ? -55.727 -21.002 87.521 1.00 66.69 244 ILE A N 1
ATOM 1991 C CA . ILE A 1 244 ? -56.455 -22.262 87.752 1.00 66.69 244 ILE A CA 1
ATOM 1992 C C . ILE A 1 244 ? -55.782 -23.088 88.861 1.00 66.69 244 ILE A C 1
ATOM 1994 O O . ILE A 1 244 ? -56.470 -23.640 89.717 1.00 66.69 244 ILE A O 1
ATOM 1998 N N . LYS A 1 245 ? -54.442 -23.132 88.917 1.00 62.00 245 LYS A N 1
ATOM 1999 C CA . LYS A 1 245 ? -53.718 -23.806 90.015 1.00 62.00 245 LYS A CA 1
ATOM 2000 C C . LYS A 1 245 ? -53.970 -23.155 91.383 1.00 62.00 245 LYS A C 1
ATOM 2002 O O . LYS A 1 245 ? -54.017 -23.867 92.380 1.00 62.00 245 LYS A O 1
ATOM 2007 N N . MET A 1 246 ? -54.168 -21.835 91.440 1.00 54.69 246 MET A N 1
ATOM 2008 C CA . MET A 1 246 ? -54.499 -21.094 92.673 1.00 54.69 246 MET A CA 1
ATOM 2009 C C . MET A 1 246 ? -55.961 -21.275 93.122 1.00 54.69 246 MET A C 1
ATOM 2011 O O . MET A 1 246 ? -56.286 -21.032 94.281 1.00 54.69 246 MET A O 1
ATOM 2015 N N . THR A 1 247 ? -56.842 -21.710 92.219 1.00 45.09 247 THR A N 1
ATOM 2016 C CA . THR A 1 247 ? -58.270 -21.976 92.472 1.00 45.09 247 THR A CA 1
ATOM 2017 C C . THR A 1 247 ? -58.585 -23.470 92.467 1.00 45.09 247 THR A C 1
ATOM 2019 O O . THR A 1 247 ? -59.720 -23.860 92.203 1.00 45.09 247 THR A O 1
ATOM 2022 N N . ALA A 1 248 ? -57.592 -24.313 92.780 1.00 38.97 248 ALA A N 1
ATOM 2023 C CA . ALA A 1 248 ? -57.771 -25.753 92.909 1.00 38.97 248 ALA A CA 1
ATOM 2024 C C . ALA A 1 248 ? -58.975 -26.062 93.827 1.00 38.97 248 ALA A C 1
ATOM 2026 O O . ALA A 1 248 ? -58.915 -25.766 95.027 1.00 38.97 248 ALA A O 1
ATOM 2027 N N . PRO A 1 249 ? -60.076 -26.638 93.304 1.00 43.69 249 PRO A N 1
ATOM 2028 C CA . PRO A 1 249 ? -61.144 -27.116 94.159 1.00 43.69 249 PRO A CA 1
ATOM 2029 C C . PRO A 1 249 ? -60.585 -28.284 94.971 1.00 43.69 249 PRO A C 1
ATOM 2031 O O . PRO A 1 249 ? -59.925 -29.176 94.432 1.00 43.69 249 PRO A O 1
ATOM 2034 N N . LYS A 1 250 ? -60.823 -28.266 96.285 1.00 48.91 250 LYS A N 1
ATOM 2035 C CA . LYS A 1 250 ? -60.624 -29.446 97.126 1.00 48.91 250 LYS A CA 1
ATOM 2036 C C . LYS A 1 250 ? -61.483 -30.573 96.551 1.00 48.91 250 LYS A C 1
ATOM 2038 O O . LYS A 1 250 ? -62.701 -30.475 96.603 1.00 48.91 250 LYS A O 1
ATOM 2043 N N . GLU A 1 251 ? -60.808 -31.569 95.983 1.00 51.59 251 GLU A N 1
ATOM 2044 C CA . GLU A 1 251 ? -61.239 -32.961 95.824 1.00 51.59 251 GLU A CA 1
ATOM 2045 C C . GLU A 1 251 ? -62.742 -33.143 95.512 1.00 51.59 251 GLU A C 1
ATOM 2047 O O . GLU A 1 251 ? -63.539 -33.455 96.392 1.00 51.59 251 GLU A O 1
ATOM 2052 N N . GLU A 1 252 ? -63.141 -32.950 94.244 1.00 42.72 252 GLU A N 1
ATOM 2053 C CA . GLU A 1 252 ? -64.430 -33.461 93.754 1.00 42.72 252 GLU A CA 1
ATOM 2054 C C . GLU A 1 252 ? -64.252 -34.923 93.317 1.00 42.72 252 GLU A C 1
ATOM 2056 O O . GLU A 1 252 ? -63.441 -35.257 92.450 1.00 42.72 252 GLU A O 1
ATOM 2061 N N . GLU A 1 253 ? -65.019 -35.769 93.992 1.00 47.16 253 GLU A N 1
ATOM 2062 C CA . GLU A 1 253 ? -65.170 -37.214 93.880 1.00 47.16 253 GLU A CA 1
ATOM 2063 C C . GLU A 1 253 ? -65.228 -37.740 92.430 1.00 47.16 253 GLU A C 1
ATOM 2065 O O . GLU A 1 253 ? -65.795 -37.125 91.522 1.00 47.16 253 GLU A O 1
ATOM 2070 N N . ALA A 1 254 ? -64.645 -38.924 92.218 1.00 50.19 254 ALA A N 1
ATOM 2071 C CA . ALA A 1 254 ? -64.522 -39.581 90.921 1.00 50.19 254 ALA A CA 1
ATOM 2072 C C . ALA A 1 254 ? -65.889 -39.845 90.258 1.00 50.19 254 ALA A C 1
ATOM 2074 O O . ALA A 1 254 ? -66.544 -40.859 90.501 1.00 50.19 254 ALA A O 1
ATOM 2075 N N . ARG A 1 255 ? -66.301 -38.954 89.349 1.00 55.12 255 ARG A N 1
ATOM 2076 C CA . ARG A 1 255 ? -67.419 -39.204 88.427 1.00 55.12 255 ARG A CA 1
ATOM 2077 C C . ARG A 1 255 ? -67.040 -40.223 87.339 1.00 55.12 255 ARG A C 1
ATOM 2079 O O . ARG A 1 255 ? -65.881 -40.274 86.921 1.00 55.12 255 ARG A O 1
ATOM 2086 N N . PRO A 1 256 ? -68.003 -41.015 86.824 1.00 50.41 256 PRO A N 1
ATOM 2087 C CA . PRO A 1 256 ? -67.706 -42.129 85.934 1.00 50.41 256 PRO A CA 1
ATOM 2088 C C . PRO A 1 256 ? -67.190 -41.648 84.577 1.00 50.41 256 PRO A C 1
ATOM 2090 O O . PRO A 1 256 ? -67.754 -40.753 83.942 1.00 50.41 256 PRO A O 1
ATOM 2093 N N . ARG A 1 257 ? -66.119 -42.301 84.128 1.00 56.06 257 ARG A N 1
ATOM 2094 C CA . ARG A 1 257 ? -65.453 -42.130 82.836 1.00 56.06 257 ARG A CA 1
ATOM 2095 C C . ARG A 1 257 ? -66.467 -42.342 81.701 1.00 56.06 257 ARG A C 1
ATOM 2097 O O . ARG A 1 257 ? -66.935 -43.459 81.501 1.00 56.06 257 ARG A O 1
ATOM 2104 N N . ARG A 1 258 ? -66.821 -41.285 80.960 1.00 61.12 258 ARG A N 1
ATOM 2105 C CA . ARG A 1 258 ? -67.602 -41.430 79.718 1.00 61.12 258 ARG A CA 1
ATOM 2106 C C . ARG A 1 258 ? -66.735 -42.083 78.638 1.00 61.12 258 ARG A C 1
ATOM 2108 O O . ARG A 1 258 ? -65.552 -41.762 78.518 1.00 61.12 258 ARG A O 1
ATOM 2115 N N . GLU A 1 259 ? -67.331 -43.012 77.894 1.00 54.91 259 GLU A N 1
ATOM 2116 C CA . GLU A 1 259 ? -66.682 -43.788 76.834 1.00 54.91 259 GLU A CA 1
ATOM 2117 C C . GLU A 1 259 ? -66.057 -42.895 75.744 1.00 54.91 259 GLU A C 1
ATOM 2119 O O . GLU A 1 259 ? -66.628 -41.854 75.400 1.00 54.91 259 GLU A O 1
ATOM 2124 N N . PRO A 1 260 ? -64.908 -43.290 75.159 1.00 58.16 260 PRO A N 1
ATOM 2125 C CA . PRO A 1 260 ? -64.302 -42.546 74.065 1.00 58.16 260 PRO A CA 1
ATOM 2126 C C . PRO A 1 260 ? -65.180 -42.636 72.811 1.00 58.16 260 PRO A C 1
ATOM 2128 O O . PRO A 1 260 ? -65.216 -43.656 72.122 1.00 58.16 260 PRO A O 1
ATOM 2131 N N . VAL A 1 261 ? -65.859 -41.540 72.477 1.00 57.03 261 VAL A N 1
ATOM 2132 C CA . VAL A 1 261 ? -66.520 -41.384 71.179 1.00 57.03 261 VAL A CA 1
ATOM 2133 C C . VAL A 1 261 ? -65.442 -41.118 70.129 1.00 57.03 261 VAL A C 1
ATOM 2135 O O . VAL A 1 261 ? -64.765 -40.090 70.158 1.00 57.03 261 VAL A O 1
ATOM 2138 N N . LYS A 1 262 ? -65.275 -42.051 69.184 1.00 55.53 262 LYS A N 1
ATOM 2139 C CA . LYS A 1 262 ? -64.434 -41.860 67.994 1.00 55.53 262 LYS A CA 1
ATOM 2140 C C . LYS A 1 262 ? -65.067 -40.807 67.083 1.00 55.53 262 LYS A C 1
ATOM 2142 O O . LYS A 1 262 ? -65.871 -41.131 66.213 1.00 55.53 262 LYS A O 1
ATOM 2147 N N . VAL A 1 263 ? -64.678 -39.550 67.263 1.00 53.88 263 VAL A N 1
ATOM 2148 C CA . VAL A 1 263 ? -64.914 -38.496 66.274 1.00 53.88 263 VAL A CA 1
ATOM 2149 C C . VAL A 1 263 ? -63.915 -38.697 65.135 1.00 53.88 263 VAL A C 1
ATOM 2151 O O . VAL A 1 263 ? -62.705 -38.651 65.343 1.00 53.88 263 VAL A O 1
ATOM 2154 N N . LYS A 1 264 ? -64.420 -38.970 63.929 1.00 57.50 264 LYS A N 1
ATOM 2155 C CA . LYS A 1 264 ? -63.612 -38.954 62.706 1.00 57.50 264 LYS A CA 1
ATOM 2156 C C . LYS A 1 264 ? -63.509 -37.506 62.234 1.00 57.50 264 LYS A C 1
ATOM 2158 O O . LYS A 1 264 ? -64.521 -36.922 61.858 1.00 57.50 264 LYS A O 1
ATOM 2163 N N . PHE A 1 265 ? -62.308 -36.940 62.253 1.00 44.16 265 PHE A N 1
ATOM 2164 C CA . PHE A 1 265 ? -62.032 -35.700 61.531 1.00 44.16 265 PHE A CA 1
ATOM 2165 C C . PHE A 1 265 ? -61.890 -36.025 60.035 1.00 44.16 265 PHE A C 1
ATOM 2167 O O . PHE A 1 265 ? -61.225 -37.014 59.713 1.00 44.16 265 PHE A O 1
ATOM 2174 N N . PRO A 1 266 ? -62.515 -35.265 59.117 1.00 60.16 266 PRO A N 1
ATOM 2175 C CA . PRO A 1 266 ? -62.188 -35.368 57.704 1.00 60.16 266 PRO A CA 1
ATOM 2176 C C . PRO A 1 266 ? -60.732 -34.938 57.496 1.00 60.16 266 PRO A C 1
ATOM 2178 O O . PRO A 1 266 ? -60.291 -33.919 58.025 1.00 60.16 266 PRO A O 1
ATOM 2181 N N . ASP A 1 267 ? -60.004 -35.772 56.764 1.00 46.09 267 ASP A N 1
ATOM 2182 C CA . ASP A 1 267 ? -58.583 -35.635 56.468 1.00 46.09 267 ASP A CA 1
ATOM 2183 C C . ASP A 1 267 ? -58.335 -34.331 55.691 1.00 46.09 267 ASP A C 1
ATOM 2185 O O . ASP A 1 267 ? -58.947 -34.083 54.647 1.00 46.09 267 ASP A O 1
ATOM 2189 N N . SER A 1 268 ? -57.479 -33.460 56.219 1.00 55.44 268 SER A N 1
ATOM 2190 C CA . SER A 1 268 ? -57.164 -32.185 55.579 1.00 55.44 268 SER A CA 1
ATOM 2191 C C . SER A 1 268 ? -56.255 -32.416 54.373 1.00 55.44 268 SER A C 1
ATOM 2193 O O . SER A 1 268 ? -55.107 -32.817 54.525 1.00 55.44 268 SER A O 1
ATOM 2195 N N . TYR A 1 269 ? -56.804 -32.132 53.189 1.00 48.16 269 TYR A N 1
ATOM 2196 C CA . TYR A 1 269 ? -56.154 -31.784 51.919 1.00 48.16 269 TYR A CA 1
ATOM 2197 C C . TYR A 1 269 ? -54.678 -32.208 51.767 1.00 48.16 269 TYR A C 1
ATOM 2199 O O . TYR A 1 269 ? -53.752 -31.498 52.161 1.00 48.16 269 TYR A O 1
ATOM 2207 N N . SER A 1 270 ? -54.463 -33.350 51.108 1.00 47.56 270 SER A N 1
ATOM 2208 C CA . SER A 1 270 ? -53.155 -33.793 50.626 1.00 47.56 270 SER A CA 1
ATOM 2209 C C . SER A 1 270 ? -52.563 -32.742 49.683 1.00 47.56 270 SER A C 1
ATOM 2211 O O . SER A 1 270 ? -53.063 -32.541 48.572 1.00 47.56 270 SER A O 1
ATOM 2213 N N . GLY A 1 271 ? -51.504 -32.068 50.129 1.00 54.62 271 GLY A N 1
ATOM 2214 C CA . GLY A 1 271 ? -50.783 -31.077 49.343 1.00 54.62 271 GLY A CA 1
ATOM 2215 C C . GLY A 1 271 ? -50.360 -31.631 47.984 1.00 54.62 271 GLY A C 1
ATOM 2216 O O . GLY A 1 271 ? -49.539 -32.545 47.899 1.00 54.62 271 GLY A O 1
ATOM 2217 N N . LYS A 1 272 ? -50.898 -31.047 46.909 1.00 48.06 272 LYS A N 1
ATOM 2218 C CA . LYS A 1 272 ? -50.291 -31.159 45.585 1.00 48.06 272 LYS A CA 1
ATOM 2219 C C . LYS A 1 272 ? -49.005 -30.343 45.599 1.00 48.06 272 LYS A C 1
ATOM 2221 O O . LYS A 1 272 ? -49.021 -29.122 45.697 1.00 48.06 272 LYS A O 1
ATOM 2226 N N . ARG A 1 273 ? -47.892 -31.062 45.545 1.00 53.44 273 ARG A N 1
ATOM 2227 C CA . ARG A 1 273 ? -46.527 -30.552 45.476 1.00 53.44 273 ARG A CA 1
ATOM 2228 C C . ARG A 1 273 ? -46.190 -30.251 44.018 1.00 53.44 273 ARG A C 1
ATOM 2230 O O . ARG A 1 273 ? -45.405 -30.968 43.421 1.00 53.44 273 ARG A O 1
ATOM 2237 N N . GLU A 1 274 ? -46.852 -29.267 43.422 1.00 50.16 274 GLU A N 1
ATOM 2238 C CA . GLU A 1 274 ? -46.584 -28.920 42.021 1.00 50.16 274 GLU A CA 1
ATOM 2239 C C . GLU A 1 274 ? -46.894 -27.450 41.721 1.00 50.16 274 GLU A C 1
ATOM 2241 O O . GLU A 1 274 ? -47.535 -27.105 40.740 1.00 50.16 274 GLU A O 1
ATOM 2246 N N . GLU A 1 275 ? -46.394 -26.565 42.579 1.00 50.94 275 GLU A N 1
ATOM 2247 C CA . GLU A 1 275 ? -46.091 -25.185 42.199 1.00 50.94 275 GLU A CA 1
ATOM 2248 C C . GLU A 1 275 ? -44.629 -24.942 42.569 1.00 50.94 275 GLU A C 1
ATOM 2250 O O . GLU A 1 275 ? -44.284 -24.519 43.672 1.00 50.94 275 GLU A O 1
ATOM 2255 N N . ASN A 1 276 ? -43.741 -25.331 41.652 1.00 49.69 276 ASN A N 1
ATOM 2256 C CA . ASN A 1 276 ? -42.323 -25.014 41.743 1.00 49.69 276 ASN A CA 1
ATOM 2257 C C . ASN A 1 276 ? -42.174 -23.497 41.563 1.00 49.69 276 ASN A C 1
ATOM 2259 O O . ASN A 1 276 ? -42.266 -22.983 40.448 1.00 49.69 276 ASN A O 1
ATOM 2263 N N . PHE A 1 277 ? -41.910 -22.791 42.663 1.00 45.56 277 PHE A N 1
ATOM 2264 C CA . PHE A 1 277 ? -41.571 -21.362 42.700 1.00 45.56 277 PHE A CA 1
ATOM 2265 C C . PHE A 1 277 ? -40.250 -21.015 41.972 1.00 45.56 277 PHE A C 1
ATOM 2267 O O . PHE A 1 277 ? -39.867 -19.849 41.908 1.00 45.56 277 PHE A O 1
ATOM 2274 N N . ASP A 1 278 ? -39.580 -21.999 41.366 1.00 54.50 278 ASP A N 1
ATOM 2275 C CA . ASP A 1 278 ? -38.292 -21.843 40.683 1.00 54.50 278 ASP A CA 1
ATOM 2276 C C . ASP A 1 278 ? -38.402 -21.402 39.210 1.00 54.50 278 ASP A C 1
ATOM 2278 O O . ASP A 1 278 ? -37.387 -21.157 38.564 1.00 54.50 278 ASP A O 1
ATOM 2282 N N . ASN A 1 279 ? -39.608 -21.241 38.651 1.00 51.38 279 ASN A N 1
ATOM 2283 C CA . ASN A 1 279 ? -39.782 -20.905 37.230 1.00 51.38 279 ASN A CA 1
ATOM 2284 C C . ASN A 1 279 ? -39.988 -19.404 36.934 1.00 51.38 279 ASN A C 1
ATOM 2286 O O . ASN A 1 279 ? -40.713 -19.034 36.008 1.00 51.38 279 ASN A O 1
ATOM 2290 N N . TRP A 1 280 ? -39.368 -18.507 37.705 1.00 52.53 280 TRP A N 1
ATOM 2291 C CA . TRP A 1 280 ? -39.430 -17.069 37.396 1.00 52.53 280 TRP A CA 1
ATOM 2292 C C . TRP A 1 280 ? -38.456 -16.660 36.272 1.00 52.53 280 TRP A C 1
ATOM 2294 O O . TRP A 1 280 ? -38.670 -15.648 35.606 1.00 52.53 280 TRP A O 1
ATOM 2304 N N . GLU A 1 281 ? -37.426 -17.469 35.998 1.00 49.91 281 GLU A N 1
ATOM 2305 C CA . GLU A 1 281 ? -36.409 -17.186 34.974 1.00 49.91 281 GLU A CA 1
ATOM 2306 C C . GLU A 1 281 ? -36.901 -17.441 33.534 1.00 49.91 281 GLU A C 1
ATOM 2308 O O . GLU A 1 281 ? -36.427 -16.798 32.594 1.00 49.91 281 GLU A O 1
ATOM 2313 N N . ALA A 1 282 ? -37.896 -18.319 33.342 1.00 51.91 282 ALA A N 1
ATOM 2314 C CA . ALA A 1 282 ? -38.466 -18.595 32.020 1.00 51.91 282 ALA A CA 1
ATOM 2315 C C . ALA A 1 282 ? -39.443 -17.507 31.538 1.00 51.91 282 ALA A C 1
ATOM 2317 O O . ALA A 1 282 ? -39.552 -17.280 30.334 1.00 51.91 282 ALA A O 1
ATOM 2318 N N . ASN A 1 283 ? -40.113 -16.792 32.450 1.00 48.91 283 ASN A N 1
ATOM 2319 C CA . ASN A 1 283 ? -41.159 -15.822 32.089 1.00 48.91 283 ASN A CA 1
ATOM 2320 C C . ASN A 1 283 ? -40.603 -14.469 31.589 1.00 48.91 283 ASN A C 1
ATOM 2322 O O . ASN A 1 283 ? -41.316 -13.678 30.979 1.00 48.91 283 ASN A O 1
ATOM 2326 N N . VAL A 1 284 ? -39.307 -14.194 31.780 1.00 46.53 284 VAL A N 1
ATOM 2327 C CA . VAL A 1 284 ? -38.681 -12.950 31.286 1.00 46.53 284 VAL A CA 1
ATOM 2328 C C . VAL A 1 284 ? -38.299 -13.046 29.799 1.00 46.53 284 VAL A C 1
ATOM 2330 O O . VAL A 1 284 ? -38.162 -12.025 29.130 1.00 46.53 284 VAL A O 1
ATOM 2333 N N . LYS A 1 285 ? -38.187 -14.255 29.225 1.00 48.41 285 LYS A N 1
ATOM 2334 C CA . LYS A 1 285 ? -37.811 -14.440 27.807 1.00 48.41 285 LYS A CA 1
ATOM 2335 C C . LYS A 1 285 ? -38.987 -14.434 26.823 1.00 48.41 285 LYS A C 1
ATOM 2337 O O . LYS A 1 285 ? -38.757 -14.440 25.618 1.00 48.41 285 LYS A O 1
ATOM 2342 N N . THR A 1 286 ? -40.229 -14.356 27.296 1.00 50.88 286 THR A N 1
ATOM 2343 C CA . THR A 1 286 ? -41.439 -14.340 26.451 1.00 50.88 286 THR A CA 1
ATOM 2344 C C . THR A 1 286 ? -41.963 -12.943 26.099 1.00 50.88 286 THR A C 1
ATOM 2346 O O . THR A 1 286 ? -42.966 -12.842 25.402 1.00 50.88 286 THR A O 1
ATOM 2349 N N . TYR A 1 287 ? -41.270 -11.864 26.486 1.00 48.50 287 TYR A N 1
ATOM 2350 C CA . TYR A 1 287 ? -41.657 -10.476 26.169 1.00 48.50 287 TYR A CA 1
ATOM 2351 C C . TYR A 1 287 ? -40.662 -9.741 25.253 1.00 48.50 287 TYR A C 1
ATOM 2353 O O . TYR A 1 287 ? -40.403 -8.554 25.416 1.00 48.50 287 TYR A O 1
ATOM 2361 N N . VAL A 1 288 ? -40.087 -10.444 24.272 1.00 53.12 288 VAL A N 1
ATOM 2362 C CA . VAL A 1 288 ? -39.273 -9.814 23.208 1.00 53.12 288 VAL A CA 1
ATOM 2363 C C . VAL A 1 288 ? -39.840 -10.091 21.807 1.00 53.12 288 VAL A C 1
ATOM 2365 O O . VAL A 1 288 ? -39.209 -9.749 20.820 1.00 53.12 288 VAL A O 1
ATOM 2368 N N . HIS A 1 289 ? -41.027 -10.697 21.668 1.00 50.66 289 HIS A N 1
ATOM 2369 C CA . HIS A 1 289 ? -41.593 -11.036 20.345 1.00 50.66 289 HIS A CA 1
ATOM 2370 C C . HIS A 1 289 ? -43.063 -10.637 20.140 1.00 50.66 289 HIS A C 1
ATOM 2372 O O . HIS A 1 289 ? -43.790 -11.302 19.408 1.00 50.66 289 HIS A O 1
ATOM 2378 N N . LEU A 1 290 ? -43.493 -9.510 20.708 1.00 48.66 290 LEU A N 1
ATOM 2379 C CA . LEU A 1 290 ? -44.701 -8.820 20.248 1.00 48.66 290 LEU A CA 1
ATOM 2380 C C . LEU A 1 290 ? -44.409 -7.322 20.096 1.00 48.66 290 LEU A C 1
ATOM 2382 O O . LEU A 1 290 ? -44.537 -6.576 21.057 1.00 48.66 290 LEU A O 1
ATOM 2386 N N . GLN A 1 291 ? -43.998 -6.991 18.865 1.00 44.66 291 GLN A N 1
ATOM 2387 C CA . GLN A 1 291 ? -44.159 -5.736 18.113 1.00 44.66 291 GLN A CA 1
ATOM 2388 C C . GLN A 1 291 ? -43.651 -4.416 18.711 1.00 44.66 291 GLN A C 1
ATOM 2390 O O . GLN A 1 291 ? -44.238 -3.912 19.690 1.00 44.66 291 GLN A O 1
#

pLDDT: mean 74.74, std 18.38, range [33.72, 97.88]

Secondary structure (DSSP, 8-state):
---PPPPHHHHHHHHHHHHHHHHHHHHHHHHHHHHHHHHHHHHHHHHHHHHHHHHHHHHHHHHHHHHHTTS-GGGTTTS---S--SHHHHHHHHHHHHHHHHHHHHHHHHHHHS-HHHHHHHHHHHHH---HHHHHHHHHHHHHHHHHHHHHHHHHHHHHHHHHHHHHHHHHHHHHHHHHHHHHHHHHHHHHHHHHHHHHHHHHHHHHHHHHHHHHHHHHHHHHHHHHHHHHHHHHHHHHHHHHHHT--S--------------PPP---------TTTTTTTTTTSSS--

Sequence (291 aa):
MTTHPYTLEEEAKAAAILKERREAKKKALLEAQATKLKKIEEEMAREKERLKKEEEAKLKEVEEEEEEDEQPLERRREQRGQYSGSKNDEMEKKISEWVANLSLGEEEAVAMYIPKDEQETTMKEWDAEEDSLKRQAMEDEKKIEWRFRMMREKKRRVDAASEAAKELEQVKNMGEQLTAQSVERLARVQGEQYEFSRSQDMAVRSMRMGFRDFAHELVGAVGSEVNHRLAKIERFCVGAIEGIKMTAPKEEEARPRREPVKVKFPDSYSGKREENFDNWEANVKTYVHLQ

Radius of gyration: 55.68 Å; Cα contacts (8 Å, |Δi|>4): 14; chains: 1; bounding box: 120×68×152 Å

Solvent-accessible surface area (backbone atoms only — not comparable to full-atom values): 17180 Å² total; per-residue (Å²): 134,88,80,79,81,86,50,74,68,60,54,52,52,52,52,49,53,54,50,52,55,51,54,52,52,51,51,52,50,53,52,56,49,53,54,50,52,51,53,51,53,53,47,52,52,54,50,53,52,50,51,51,52,50,51,54,48,50,52,50,50,52,52,52,52,61,64,55,71,76,67,75,80,75,76,64,71,78,72,74,76,85,83,84,88,57,71,61,60,52,48,51,50,50,48,52,49,52,50,50,53,51,52,50,53,50,52,54,48,42,62,70,70,48,58,68,68,63,52,55,52,51,52,53,55,42,72,69,45,85,50,70,70,59,32,49,54,54,50,52,54,51,53,50,54,47,47,52,55,50,51,54,50,52,48,51,52,52,51,50,51,51,53,52,50,54,53,51,49,51,52,49,54,51,50,54,53,51,50,53,53,51,52,52,54,50,51,49,54,52,51,52,52,49,52,52,54,50,51,51,52,52,52,54,50,49,52,54,49,54,52,51,52,50,50,53,49,50,51,51,54,53,49,51,55,52,49,53,52,50,56,49,52,50,52,51,52,52,51,52,55,52,53,50,63,77,61,61,73,83,79,81,76,91,71,83,84,78,79,87,76,86,78,82,76,81,82,79,76,84,78,80,92,77,77,74,86,79,62,68,75,65,66,70,73,74,76,80,80,78,133

Organism: Chara braunii (NCBI:txid69332)